Protein AF-A0A9D9E733-F1 (afdb_monomer)

Organism: NCBI:txid2840669

InterPro domains:
  IPR028082 Periplasmic binding protein-like I [SSF53822] (41-249)
  IPR046335 Transcriptional regulator LacI/GalR-like, sensor domain [PF13377] (166-249)

Mean predicted aligned error: 8.64 Å

Secondary structure (DSSP, 8-state):
-----HHHHHHHHTT-TTS-HHHHHHHHHHHHHHTTPPEEEEEEES-SSSTTHHHHHHHHHHHHHHTTEEEEEEE---S-SHHHHHHHHHTT-SEEEE-S---HHHHHHHHTTS-EEEESTT---TTS-EEEE-HHHHHHHHHHHHHHTT----------TT--TTHHHHHHHHHHHHHHTTPPTTTT---EEES--GGGGTSSSPPEEEEP-HHHHHHHHHHHHHHHHTT--PPPEEEPPEEE--TTT--

Radius of gyration: 22.16 Å; Cα contacts (8 Å, |Δi|>4): 427; chains: 1; bounding box: 58×31×66 Å

pLDDT: mean 86.03, std 12.63, range [38.44, 98.38]

Solvent-accessible surface area (backbone atoms only — not comparable to full-atom values): 13880 Å² total; per-residue (Å²): 134,86,83,74,53,69,70,57,50,52,38,45,73,67,69,43,88,87,54,55,70,70,58,44,50,53,46,51,58,51,50,33,60,73,73,73,46,61,52,28,34,40,34,38,30,52,52,83,87,46,74,72,49,54,48,18,51,52,29,23,39,51,47,31,46,78,69,62,26,40,68,46,80,46,72,51,70,68,91,64,61,64,68,59,52,54,49,38,61,74,66,61,38,69,31,38,38,35,46,40,63,43,53,72,67,56,32,44,56,45,49,75,74,38,54,46,18,25,26,47,71,67,28,89,37,97,65,38,40,28,23,34,62,55,65,66,60,46,49,48,53,57,52,49,51,43,44,73,76,65,52,83,85,84,83,85,82,77,46,60,95,90,42,86,83,31,35,43,61,50,43,51,50,49,54,52,52,34,49,76,71,72,42,46,59,28,81,75,47,62,46,74,30,38,54,72,50,79,65,35,70,74,39,87,52,22,50,12,23,36,28,64,54,41,45,56,40,17,34,47,29,46,52,48,42,51,38,43,75,72,72,48,83,58,78,62,44,75,47,77,62,45,81,44,86,34,40,13,63,43,134

Structure (mmCIF, N/CA/C/O backbone):
data_AF-A0A9D9E733-F1
#
_entry.id   AF-A0A9D9E733-F1
#
loop_
_atom_site.group_PDB
_atom_site.id
_atom_site.type_symbol
_atom_site.label_atom_id
_atom_site.label_alt_id
_atom_site.label_comp_id
_atom_site.label_asym_id
_atom_site.label_entity_id
_atom_site.label_seq_id
_atom_site.pdbx_PDB_ins_code
_atom_site.Cartn_x
_atom_site.Cartn_y
_atom_site.Cartn_z
_atom_site.occupancy
_atom_site.B_iso_or_equiv
_atom_site.auth_seq_id
_atom_site.auth_comp_id
_atom_site.auth_asym_id
_atom_site.auth_atom_id
_atom_site.pdbx_PDB_model_num
ATOM 1 N N . MET A 1 1 ? -31.047 1.541 18.416 1.00 38.44 1 MET A N 1
ATOM 2 C CA . MET A 1 1 ? -30.404 2.084 19.630 1.00 38.44 1 MET A CA 1
ATOM 3 C C . MET A 1 1 ? -30.208 0.935 20.596 1.00 38.44 1 MET A C 1
ATOM 5 O O . MET A 1 1 ? -31.188 0.425 21.113 1.00 38.44 1 MET A O 1
ATOM 9 N N . THR A 1 2 ? -28.983 0.455 20.763 1.00 43.38 2 THR A N 1
ATOM 10 C CA . THR A 1 2 ? -28.659 -0.529 21.798 1.00 43.38 2 THR A CA 1
ATOM 11 C C . THR A 1 2 ? -28.671 0.186 23.148 1.00 43.38 2 THR A C 1
ATOM 13 O O . THR A 1 2 ? -27.814 1.027 23.409 1.00 43.38 2 THR A O 1
ATOM 16 N N . GLU A 1 3 ? -29.672 -0.095 23.983 1.00 51.06 3 GLU A N 1
ATOM 17 C CA . GLU A 1 3 ? -29.739 0.392 25.365 1.00 51.06 3 GLU A CA 1
ATOM 18 C C . GLU A 1 3 ? -28.625 -0.265 26.189 1.00 51.06 3 GLU A C 1
ATOM 20 O O . GLU A 1 3 ? -28.779 -1.337 26.773 1.00 51.06 3 GLU A O 1
ATOM 25 N N . LEU A 1 4 ? -27.451 0.363 26.214 1.00 65.94 4 LEU A N 1
ATOM 26 C CA . LEU A 1 4 ? -26.423 0.031 27.191 1.00 65.94 4 LEU A CA 1
ATOM 27 C C . LEU A 1 4 ? -26.904 0.521 28.560 1.00 65.94 4 LEU A C 1
ATOM 29 O O . LEU A 1 4 ? -27.050 1.721 28.781 1.00 65.94 4 LEU A O 1
ATOM 33 N N . GLY A 1 5 ? -27.154 -0.409 29.482 1.00 76.44 5 GLY A N 1
ATOM 34 C CA . GLY A 1 5 ? -27.571 -0.070 30.841 1.00 76.44 5 GLY A CA 1
ATOM 35 C C . GLY A 1 5 ? -26.540 0.804 31.567 1.00 76.44 5 GLY A C 1
ATOM 36 O O . GLY A 1 5 ? -25.331 0.599 31.439 1.00 76.44 5 GLY A O 1
ATOM 37 N N . LEU A 1 6 ? -27.024 1.744 32.386 1.00 70.88 6 LEU A N 1
ATOM 38 C CA . LEU A 1 6 ? -26.226 2.686 33.191 1.00 70.88 6 LEU A CA 1
ATOM 39 C C . LEU A 1 6 ? -25.088 2.017 33.985 1.00 70.88 6 LEU A C 1
ATOM 41 O O . LEU A 1 6 ? -24.001 2.579 34.100 1.00 70.88 6 LEU A O 1
ATOM 45 N N . SER A 1 7 ? -25.295 0.789 34.475 1.00 69.44 7 SER A N 1
ATOM 46 C CA . SER A 1 7 ? -24.268 0.035 35.210 1.00 69.44 7 SER A CA 1
ATOM 47 C C . SER A 1 7 ? -23.070 -0.369 34.343 1.00 69.44 7 SER A C 1
ATOM 49 O O . SER A 1 7 ? -21.957 -0.496 34.850 1.00 69.44 7 SER A O 1
ATOM 51 N N . THR A 1 8 ? -23.276 -0.584 33.044 1.00 73.62 8 THR A N 1
ATOM 52 C CA . THR A 1 8 ? -22.220 -0.927 32.083 1.00 73.62 8 THR A CA 1
ATOM 53 C C . THR A 1 8 ? -21.416 0.312 31.713 1.00 73.62 8 THR A C 1
ATOM 55 O O . THR A 1 8 ? -20.193 0.244 31.654 1.00 73.62 8 THR A O 1
ATOM 58 N N . VAL A 1 9 ? -22.087 1.457 31.540 1.00 69.88 9 VAL A N 1
ATOM 59 C CA . VAL A 1 9 ? -21.435 2.755 31.300 1.00 69.88 9 VAL A CA 1
ATOM 60 C C . VAL A 1 9 ? -20.559 3.144 32.493 1.00 69.88 9 VAL A C 1
ATOM 62 O O . VAL A 1 9 ? -19.400 3.506 32.313 1.00 69.88 9 VAL A O 1
ATOM 65 N N . TYR A 1 10 ? -21.079 2.999 33.714 1.00 70.81 10 TYR A N 1
ATOM 66 C CA . TYR A 1 10 ? -20.356 3.350 34.936 1.00 70.81 10 TYR A CA 1
ATOM 67 C C . TYR A 1 10 ? -19.113 2.474 35.160 1.00 70.81 10 TYR A C 1
ATOM 69 O O . TYR A 1 10 ? -18.029 2.989 35.425 1.00 70.81 10 TYR A O 1
ATOM 77 N N . ARG A 1 11 ? -19.234 1.152 34.972 1.00 73.50 11 ARG A N 1
ATOM 78 C CA . ARG A 1 11 ? -18.090 0.224 35.040 1.00 73.50 11 ARG A CA 1
ATOM 79 C C . ARG A 1 11 ? -17.052 0.504 33.954 1.00 73.50 11 ARG A C 1
ATOM 81 O O . ARG A 1 11 ? -15.854 0.480 34.227 1.00 73.50 11 ARG A O 1
ATOM 88 N N . ALA A 1 12 ? -17.510 0.837 32.748 1.00 69.12 12 ALA A N 1
ATOM 89 C CA . ALA A 1 12 ? -16.627 1.168 31.640 1.00 69.12 12 ALA A CA 1
ATOM 90 C C . ALA A 1 12 ? -15.824 2.459 31.879 1.00 69.12 12 ALA A C 1
ATOM 92 O O . ALA A 1 12 ? -14.638 2.517 31.556 1.00 69.12 12 ALA A O 1
ATOM 93 N N . LEU A 1 13 ? -16.443 3.476 32.484 1.00 68.31 13 LEU A N 1
ATOM 94 C CA . LEU A 1 13 ? -15.769 4.712 32.896 1.00 68.31 13 LEU A CA 1
ATOM 95 C C . LEU A 1 13 ? -14.755 4.479 34.025 1.00 68.31 13 LEU A C 1
ATOM 97 O O . LEU A 1 13 ? -13.702 5.109 34.040 1.00 68.31 13 LEU A O 1
ATOM 101 N N . GLY A 1 14 ? -15.042 3.545 34.935 1.00 70.06 14 GLY A N 1
ATOM 102 C CA . GLY A 1 14 ? -14.151 3.165 36.034 1.00 70.06 14 GLY A CA 1
ATOM 103 C C . GLY A 1 14 ? -12.948 2.302 35.633 1.00 70.06 14 GLY A C 1
ATOM 104 O O . GLY A 1 14 ? -12.155 1.956 36.503 1.00 70.06 14 GLY A O 1
ATOM 105 N N . ASN A 1 15 ? -12.800 1.948 34.347 1.00 57.44 15 ASN A N 1
ATOM 106 C CA . ASN A 1 15 ? -11.785 1.001 33.858 1.00 57.44 15 ASN A CA 1
ATOM 107 C C . ASN A 1 15 ? -11.847 -0.365 34.577 1.00 57.44 15 ASN A C 1
ATOM 109 O O . ASN A 1 15 ? -10.838 -1.050 34.756 1.00 57.44 15 ASN A O 1
ATOM 113 N N . ASP A 1 16 ? -13.052 -0.759 34.988 1.00 61.59 16 ASP A N 1
ATOM 114 C CA . ASP A 1 16 ? -13.315 -2.046 35.612 1.00 61.59 16 ASP A CA 1
ATOM 115 C C . ASP A 1 16 ? -13.153 -3.157 34.557 1.00 61.59 16 ASP A C 1
ATOM 117 O O . ASP A 1 16 ? -13.826 -3.167 33.522 1.00 61.59 16 ASP A O 1
ATOM 121 N N . GLY A 1 17 ? -12.241 -4.101 34.812 1.00 63.19 17 GLY A N 1
ATOM 122 C CA . GLY A 1 17 ? -11.933 -5.221 33.914 1.00 63.19 17 GLY A CA 1
ATOM 123 C C . GLY A 1 17 ? -13.093 -6.200 33.677 1.00 63.19 17 GLY A C 1
ATOM 124 O O . GLY A 1 17 ? -12.942 -7.140 32.902 1.00 63.19 17 GLY A O 1
ATOM 125 N N . SER A 1 18 ? -14.247 -5.998 34.319 1.00 73.56 18 SER A N 1
ATOM 126 C CA . SER A 1 18 ? -15.462 -6.802 34.144 1.00 73.56 18 SER A CA 1
ATOM 127 C C . SER A 1 18 ? -16.279 -6.479 32.883 1.00 73.56 18 SER A C 1
ATOM 129 O O . SER A 1 18 ? -17.264 -7.168 32.604 1.00 73.56 18 SER A O 1
ATOM 131 N N . VAL A 1 19 ? -15.906 -5.457 32.102 1.00 74.00 19 VAL A N 1
ATOM 132 C CA . VAL A 1 19 ? -16.631 -5.061 30.882 1.00 74.00 19 VAL A CA 1
ATOM 133 C C . VAL A 1 19 ? -15.975 -5.648 29.631 1.00 74.00 19 VAL A C 1
ATOM 135 O O . VAL A 1 19 ? -14.791 -5.446 29.371 1.00 74.00 19 VAL A O 1
ATOM 138 N N . ALA A 1 20 ? -16.770 -6.333 28.802 1.00 75.62 20 ALA A N 1
ATOM 139 C CA . ALA A 1 20 ? -16.295 -6.879 27.533 1.00 75.62 20 ALA A CA 1
ATOM 140 C C . ALA A 1 20 ? -15.706 -5.773 26.622 1.00 75.62 20 ALA A C 1
ATOM 142 O O . ALA A 1 20 ? -16.300 -4.692 26.523 1.00 75.62 20 ALA A O 1
ATOM 143 N N . PRO A 1 21 ? -14.609 -6.034 25.879 1.00 68.88 21 PRO A N 1
ATOM 144 C CA . PRO A 1 21 ? -13.959 -5.030 25.029 1.00 68.88 21 PRO A CA 1
ATOM 145 C C . PRO A 1 21 ? -14.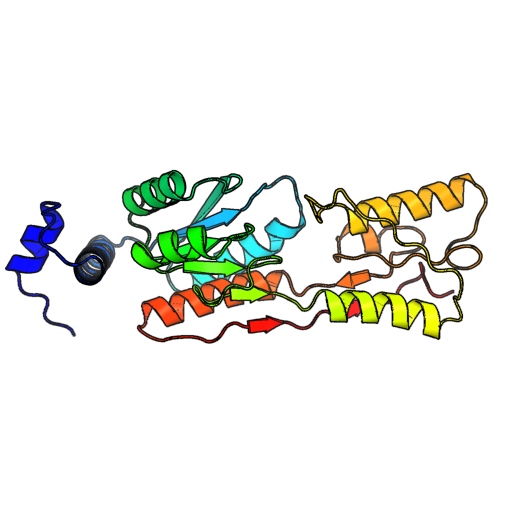900 -4.349 24.023 1.00 68.88 21 PRO A C 1
ATOM 147 O O . PRO A 1 21 ? -14.798 -3.147 23.788 1.00 68.88 21 PRO A O 1
ATOM 150 N N . ALA A 1 22 ? -15.860 -5.093 23.463 1.00 65.94 22 ALA A N 1
ATOM 151 C CA . ALA A 1 22 ? -16.866 -4.547 22.551 1.00 65.94 22 ALA A CA 1
ATOM 152 C C . ALA A 1 22 ? -17.776 -3.505 23.227 1.00 65.94 22 ALA A C 1
ATOM 154 O O . ALA A 1 22 ? -18.033 -2.444 22.657 1.00 65.94 22 ALA A O 1
ATOM 155 N N . SER A 1 23 ? -18.201 -3.766 24.464 1.00 70.19 23 SER A N 1
ATOM 156 C CA . SER A 1 23 ? -19.027 -2.848 25.253 1.00 70.19 23 SER A CA 1
ATOM 157 C C . SER A 1 23 ? -18.239 -1.613 25.697 1.00 70.19 23 SER A C 1
ATOM 159 O O . SER A 1 23 ? -18.762 -0.504 25.627 1.00 70.19 23 SER A O 1
ATOM 161 N N . MET A 1 24 ? -16.962 -1.774 26.069 1.00 70.06 24 MET A N 1
ATOM 162 C CA . MET A 1 24 ? -16.054 -0.652 26.359 1.00 70.06 24 MET A CA 1
ATOM 163 C C . MET A 1 24 ? -15.928 0.305 25.168 1.00 70.06 24 MET A C 1
ATOM 165 O O . MET A 1 24 ? -16.028 1.522 25.334 1.00 70.06 24 MET A O 1
ATOM 169 N N . ARG A 1 25 ? -15.747 -0.240 23.957 1.00 70.31 25 ARG A N 1
ATOM 170 C CA . ARG A 1 25 ? -15.679 0.551 22.719 1.00 70.31 25 ARG A CA 1
ATOM 171 C C . ARG A 1 25 ? -16.984 1.295 22.449 1.00 70.31 25 ARG A C 1
ATOM 173 O O . ARG A 1 25 ? -16.945 2.484 22.152 1.00 70.31 25 ARG A O 1
ATOM 180 N N . ALA A 1 26 ? -18.128 0.629 22.606 1.00 68.62 26 ALA A N 1
ATOM 181 C CA . ALA A 1 26 ? -19.433 1.250 22.395 1.00 68.62 26 ALA A CA 1
ATOM 182 C C . ALA A 1 26 ? -19.689 2.424 23.360 1.00 68.62 26 ALA A C 1
ATOM 184 O O . ALA A 1 26 ? -20.161 3.475 22.929 1.00 68.62 26 ALA A O 1
ATOM 185 N N . VAL A 1 27 ? -19.318 2.279 24.639 1.00 71.88 27 VAL A N 1
ATOM 186 C CA . VAL A 1 27 ? -19.438 3.349 25.644 1.00 71.88 27 VAL A CA 1
ATOM 187 C C . VAL A 1 27 ? -18.511 4.524 25.325 1.00 71.88 27 VAL A C 1
ATOM 189 O O . VAL A 1 27 ? -18.968 5.665 25.314 1.00 71.88 27 VAL A O 1
ATOM 192 N N . ARG A 1 28 ? -17.234 4.273 25.007 1.00 69.62 28 ARG A N 1
ATOM 193 C CA . ARG A 1 28 ? -16.289 5.344 24.636 1.00 69.62 28 ARG A CA 1
ATOM 194 C C . ARG A 1 28 ? -16.711 6.079 23.367 1.00 69.62 28 ARG A C 1
ATOM 196 O O . ARG A 1 28 ? -16.675 7.302 23.349 1.00 69.62 28 ARG A O 1
ATOM 203 N N . GLY A 1 29 ? -17.182 5.358 22.350 1.00 63.62 29 GLY A N 1
ATOM 204 C CA . GLY A 1 29 ? -17.706 5.969 21.127 1.00 63.62 29 GLY A CA 1
ATOM 205 C C . GLY A 1 29 ? -18.991 6.770 21.359 1.00 63.62 29 GLY A C 1
ATOM 206 O O . GLY A 1 29 ? -19.254 7.733 20.647 1.00 63.62 29 GLY A O 1
ATOM 207 N N . ALA A 1 30 ? -19.821 6.403 22.340 1.00 65.69 30 ALA A N 1
ATOM 208 C CA . ALA A 1 30 ? -20.973 7.215 22.738 1.00 65.69 30 ALA A CA 1
ATOM 209 C C . ALA A 1 30 ? -20.542 8.494 23.481 1.00 65.69 30 ALA A C 1
ATOM 211 O O . ALA A 1 30 ? -21.065 9.563 23.187 1.00 65.69 30 ALA A O 1
ATOM 212 N N . LEU A 1 31 ? -19.560 8.400 24.383 1.00 64.00 31 LEU A N 1
ATOM 213 C CA . LEU A 1 31 ? -19.002 9.545 25.114 1.00 64.00 31 LEU A CA 1
ATOM 214 C C . LEU A 1 31 ? -18.292 10.542 24.192 1.00 64.00 31 LEU A C 1
ATOM 216 O O . LEU A 1 31 ? -18.565 11.733 24.277 1.00 64.00 31 LEU A O 1
ATOM 220 N N . ALA A 1 32 ? -17.459 10.064 23.263 1.00 57.75 32 ALA A N 1
ATOM 221 C CA . ALA A 1 32 ? -16.792 10.919 22.280 1.00 57.75 32 ALA A CA 1
ATOM 222 C C . ALA A 1 32 ? -17.808 11.729 21.457 1.00 57.75 32 ALA A C 1
ATOM 224 O O . ALA A 1 32 ? -17.635 12.928 21.273 1.00 57.75 32 ALA A O 1
ATOM 225 N N . ARG A 1 33 ? -18.926 11.109 21.057 1.00 56.94 33 ARG A N 1
ATOM 226 C CA . ARG A 1 33 ? -20.021 11.788 20.346 1.00 56.94 33 ARG A CA 1
ATOM 227 C C . ARG A 1 33 ? -20.761 12.830 21.192 1.00 56.94 33 ARG A C 1
ATOM 229 O O . ARG A 1 33 ? -21.271 13.791 20.625 1.00 56.94 33 ARG A O 1
ATOM 236 N N . LEU A 1 34 ? -20.831 12.651 22.513 1.00 61.97 34 LEU A N 1
ATOM 237 C CA . LEU A 1 34 ? -21.464 13.605 23.435 1.00 61.97 34 LEU A CA 1
ATOM 238 C C . LEU A 1 34 ? -20.575 14.830 23.715 1.00 61.97 34 LEU A C 1
ATOM 240 O O . LEU A 1 34 ? -21.109 15.925 23.861 1.00 61.97 34 LEU A O 1
ATOM 244 N N . ASP A 1 35 ? -19.249 14.666 23.707 1.00 55.66 35 ASP A N 1
ATOM 245 C CA . ASP A 1 35 ? -18.266 15.752 23.891 1.00 55.66 35 ASP A CA 1
ATOM 246 C C . ASP A 1 35 ? -17.885 16.478 22.582 1.00 55.66 35 ASP A C 1
ATOM 248 O O . ASP A 1 35 ? -16.997 17.332 22.568 1.00 55.66 35 ASP A O 1
ATOM 252 N N . GLY A 1 36 ? -18.525 16.148 21.453 1.00 53.09 36 GLY A N 1
ATOM 253 C CA . GLY A 1 36 ? -18.155 16.688 20.135 1.00 53.09 36 GLY A CA 1
ATOM 254 C C . GLY A 1 36 ? -16.811 16.165 19.602 1.00 53.09 36 GLY A C 1
ATOM 255 O O . GLY A 1 36 ? -16.246 16.735 18.669 1.00 53.09 36 GLY A O 1
ATOM 256 N N . GLY A 1 37 ? -16.291 15.086 20.187 1.00 59.72 37 GLY A N 1
ATOM 257 C CA . GLY A 1 37 ? -15.073 14.404 19.772 1.00 59.72 37 GLY A CA 1
ATOM 258 C C . GLY A 1 37 ? -15.250 13.635 18.462 1.00 59.72 37 GLY A C 1
ATOM 259 O O . GLY A 1 37 ? -16.247 12.951 18.238 1.00 59.72 37 GLY A O 1
ATOM 260 N N . CYS A 1 38 ? -14.249 13.743 17.593 1.00 72.00 38 CYS A N 1
ATOM 261 C CA . CYS A 1 38 ? -14.158 12.996 16.342 1.00 72.00 38 CYS A CA 1
ATOM 262 C C . CYS A 1 38 ? -13.594 11.592 16.629 1.00 72.00 38 CYS A C 1
ATOM 264 O O . CYS A 1 38 ? -12.562 11.484 17.295 1.00 72.00 38 CYS A O 1
ATOM 266 N N . ASP A 1 39 ? -14.234 10.529 16.132 1.00 88.56 39 ASP A N 1
ATOM 267 C CA . ASP A 1 39 ? -13.713 9.159 16.245 1.00 88.56 39 ASP A CA 1
ATOM 268 C C . ASP A 1 39 ? -12.294 9.092 15.642 1.00 88.56 39 ASP A C 1
ATOM 270 O O . ASP A 1 39 ? -12.066 9.529 14.511 1.00 88.56 39 ASP A O 1
ATOM 274 N N . VAL A 1 40 ? -11.331 8.542 16.386 1.00 94.81 40 VAL A N 1
ATOM 275 C CA . VAL A 1 40 ? -9.922 8.483 15.963 1.00 94.81 40 VAL A CA 1
ATOM 276 C C . VAL A 1 40 ? -9.604 7.127 15.335 1.00 94.81 40 VAL A C 1
ATOM 278 O O . VAL A 1 40 ? -9.801 6.084 15.955 1.00 94.81 40 VAL A O 1
ATOM 281 N N . ILE A 1 41 ? -9.056 7.131 14.123 1.00 97.69 41 ILE A N 1
ATOM 282 C CA . ILE A 1 41 ? -8.389 5.983 13.500 1.00 97.69 41 ILE A CA 1
ATOM 283 C C . ILE A 1 41 ? -6.882 6.202 13.622 1.00 97.69 41 ILE A C 1
ATOM 285 O O . ILE A 1 41 ? -6.392 7.300 13.353 1.00 97.69 41 ILE A O 1
ATOM 289 N N . VAL A 1 42 ? -6.137 5.164 13.999 1.00 97.81 42 VAL A N 1
ATOM 290 C CA . VAL A 1 42 ? -4.668 5.201 13.975 1.00 97.81 42 VAL A CA 1
ATOM 291 C C . VAL A 1 42 ? -4.170 4.397 12.781 1.00 97.81 42 VAL A C 1
ATOM 293 O O . VAL A 1 42 ? -4.551 3.242 12.613 1.00 97.81 42 VAL A O 1
ATOM 296 N N . MET A 1 43 ? -3.319 4.999 11.955 1.00 97.06 43 MET A N 1
ATOM 297 C CA . MET A 1 43 ? -2.636 4.330 10.854 1.00 97.06 43 MET A CA 1
ATOM 298 C C . MET A 1 43 ? -1.148 4.200 11.162 1.00 97.06 43 MET A C 1
ATOM 300 O O . MET A 1 43 ? -0.463 5.212 11.289 1.00 97.06 43 MET A O 1
ATOM 304 N N . ASN A 1 44 ? -0.639 2.973 11.239 1.00 95.50 44 ASN A N 1
ATOM 305 C CA . ASN A 1 44 ? 0.792 2.732 11.375 1.00 95.50 44 ASN A CA 1
ATOM 306 C C . ASN A 1 44 ? 1.432 2.494 10.007 1.00 95.50 44 ASN A C 1
ATOM 308 O O . ASN A 1 44 ? 0.911 1.717 9.203 1.00 95.50 44 ASN A O 1
ATOM 312 N N . VAL A 1 45 ? 2.571 3.136 9.764 1.00 93.38 45 VAL A N 1
ATOM 313 C CA . VAL A 1 45 ? 3.428 2.883 8.601 1.00 93.38 45 VAL A CA 1
ATOM 314 C C . VAL A 1 45 ? 4.842 2.505 9.052 1.00 93.38 45 VAL A C 1
ATOM 316 O O . VAL A 1 45 ? 5.293 3.002 10.081 1.00 93.38 45 VAL A O 1
ATOM 319 N N . PRO A 1 46 ? 5.594 1.686 8.294 1.00 88.75 46 PRO A N 1
ATOM 320 C CA . PRO A 1 46 ? 6.966 1.337 8.673 1.00 88.75 46 PRO A CA 1
ATOM 321 C C . PRO A 1 46 ? 7.906 2.546 8.704 1.00 88.75 46 PRO A C 1
ATOM 323 O O . PRO A 1 46 ? 8.782 2.664 9.554 1.00 88.75 46 PRO A O 1
ATOM 326 N N . THR A 1 47 ? 7.752 3.450 7.734 1.00 85.19 47 THR A N 1
ATOM 327 C CA . THR A 1 47 ? 8.596 4.634 7.584 1.00 85.19 47 THR A CA 1
ATOM 328 C C . THR A 1 47 ? 7.911 5.684 6.715 1.00 85.19 47 THR A C 1
ATOM 330 O O . THR A 1 47 ? 7.216 5.345 5.761 1.00 85.19 47 THR A O 1
ATOM 333 N N . LEU A 1 48 ? 8.157 6.965 6.990 1.00 84.56 48 LEU A N 1
ATOM 334 C CA . LEU A 1 48 ? 7.784 8.080 6.110 1.00 84.56 48 LEU A CA 1
ATOM 335 C C . LEU A 1 48 ? 8.874 8.420 5.084 1.00 84.56 48 LEU A C 1
ATOM 337 O O . LEU A 1 48 ? 8.664 9.260 4.212 1.00 84.56 48 LEU A O 1
ATOM 341 N N . ALA A 1 49 ? 10.038 7.764 5.154 1.00 81.50 49 ALA A N 1
ATOM 342 C CA . ALA A 1 49 ? 11.106 7.956 4.176 1.00 81.50 49 ALA A CA 1
ATOM 343 C C . ALA A 1 49 ? 10.735 7.402 2.790 1.00 81.50 49 ALA A C 1
ATOM 345 O O . ALA A 1 49 ? 11.307 7.817 1.781 1.00 81.50 49 ALA A O 1
ATOM 346 N N . ASN A 1 50 ? 9.779 6.470 2.725 1.00 78.44 50 ASN A N 1
ATOM 347 C CA . ASN A 1 50 ? 9.277 5.946 1.465 1.00 78.44 50 ASN A CA 1
ATOM 348 C C . ASN A 1 50 ? 8.081 6.768 0.961 1.00 78.44 50 ASN A C 1
ATOM 350 O O . ASN A 1 50 ? 7.007 6.773 1.563 1.00 78.44 50 ASN A O 1
ATOM 354 N N . SER A 1 51 ? 8.248 7.391 -0.208 1.00 79.88 51 SER A N 1
ATOM 355 C CA . SER A 1 51 ? 7.216 8.194 -0.870 1.00 79.88 51 SER A CA 1
ATOM 356 C C . SER A 1 51 ? 5.967 7.408 -1.281 1.00 79.88 51 SER A C 1
ATOM 358 O O . SER A 1 51 ? 4.942 8.032 -1.548 1.00 79.88 51 SER A O 1
ATOM 360 N N . PHE A 1 52 ? 6.016 6.072 -1.313 1.00 83.31 52 PHE A N 1
ATOM 361 C CA . PHE A 1 52 ? 4.859 5.201 -1.554 1.00 83.31 52 PHE A CA 1
ATOM 362 C C . PHE A 1 52 ? 3.716 5.416 -0.548 1.00 83.31 52 PHE A C 1
ATOM 364 O O . PHE A 1 52 ? 2.552 5.441 -0.943 1.00 83.31 52 PHE A O 1
ATOM 371 N N . TYR A 1 53 ? 4.027 5.614 0.740 1.00 88.81 53 TYR A N 1
ATOM 372 C CA . TYR A 1 53 ? 2.998 5.690 1.785 1.00 88.81 53 TYR A CA 1
ATOM 373 C C . TYR A 1 53 ? 2.238 7.014 1.787 1.00 88.81 53 TYR A C 1
ATOM 375 O O . TYR A 1 53 ? 1.062 7.039 2.134 1.00 88.81 53 TYR A O 1
ATOM 383 N N . ASN A 1 54 ? 2.865 8.112 1.368 1.00 90.69 54 ASN A N 1
ATOM 384 C CA . ASN A 1 54 ? 2.251 9.442 1.393 1.00 90.69 54 ASN A CA 1
ATOM 385 C C . ASN A 1 54 ? 0.892 9.518 0.669 1.00 90.69 54 ASN A C 1
ATOM 387 O O . ASN A 1 54 ? -0.069 9.984 1.282 1.00 90.69 54 ASN A O 1
ATOM 391 N N . PRO A 1 55 ? 0.742 9.057 -0.589 1.00 92.19 55 PRO A N 1
ATOM 392 C CA . PRO A 1 55 ? -0.558 9.069 -1.256 1.00 92.19 55 PRO A CA 1
ATOM 393 C C . PRO A 1 55 ? -1.580 8.114 -0.619 1.00 92.19 55 PRO A C 1
ATOM 395 O O . PRO A 1 55 ? -2.776 8.389 -0.698 1.00 92.19 55 PRO A O 1
ATOM 398 N N . ILE A 1 56 ? -1.138 7.027 0.025 1.00 94.69 56 ILE A N 1
ATOM 399 C CA . ILE A 1 56 ? -2.020 6.123 0.782 1.00 94.69 56 ILE A CA 1
ATOM 400 C C . ILE A 1 56 ? -2.553 6.849 2.019 1.00 94.69 56 ILE A C 1
ATOM 402 O O . ILE A 1 56 ? -3.764 6.905 2.217 1.00 94.69 56 ILE A O 1
ATOM 406 N N . ILE A 1 57 ? -1.656 7.445 2.812 1.00 96.44 57 ILE A N 1
ATOM 407 C CA . ILE A 1 57 ? -1.977 8.223 4.014 1.00 96.44 57 ILE A CA 1
ATOM 408 C C . ILE A 1 57 ? -2.937 9.355 3.666 1.00 96.44 57 ILE A C 1
ATOM 410 O O . ILE A 1 57 ? -3.959 9.519 4.325 1.00 96.44 57 ILE A O 1
ATOM 414 N N . GLU A 1 58 ? -2.636 10.127 2.624 1.00 96.81 58 GLU A N 1
ATOM 415 C CA . GLU A 1 58 ? -3.450 11.280 2.252 1.00 96.81 58 GLU A CA 1
ATOM 416 C C . GLU A 1 58 ? -4.851 10.856 1.803 1.00 96.81 58 GLU A C 1
ATOM 418 O O . GLU A 1 58 ? -5.847 11.445 2.222 1.00 96.81 58 GLU A O 1
ATOM 423 N N . ALA A 1 59 ? -4.955 9.784 1.017 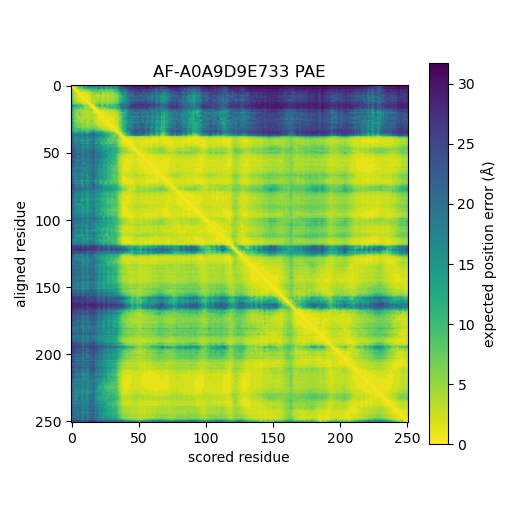1.00 98.00 59 ALA A N 1
ATOM 424 C CA . ALA A 1 59 ? -6.245 9.270 0.585 1.00 98.00 59 ALA A CA 1
ATOM 425 C C . ALA A 1 59 ? -7.048 8.638 1.737 1.00 98.00 59 ALA A C 1
ATOM 427 O O . ALA A 1 59 ? -8.263 8.827 1.806 1.00 98.00 59 ALA A O 1
ATOM 428 N N . ALA A 1 60 ? -6.386 7.944 2.669 1.00 98.19 60 ALA A N 1
ATOM 429 C CA . ALA A 1 60 ? -7.006 7.441 3.893 1.00 98.19 60 ALA A CA 1
ATOM 430 C C . ALA A 1 60 ? -7.495 8.596 4.784 1.00 98.19 60 ALA A C 1
ATOM 432 O O . ALA A 1 60 ? -8.621 8.577 5.273 1.00 98.19 60 ALA A O 1
ATOM 433 N N . ARG A 1 61 ? -6.689 9.650 4.948 1.00 97.88 61 ARG A N 1
ATOM 434 C CA . ARG A 1 61 ? -7.045 10.842 5.728 1.00 97.88 61 ARG A CA 1
ATOM 435 C C . ARG A 1 61 ? -8.269 11.542 5.143 1.00 97.88 61 ARG A C 1
ATOM 437 O O . ARG A 1 61 ? -9.164 11.925 5.896 1.00 97.88 61 ARG A O 1
ATOM 444 N N . GLN A 1 62 ? -8.317 11.698 3.820 1.00 97.88 62 GLN A N 1
ATOM 445 C CA . GLN A 1 62 ? -9.461 12.278 3.114 1.00 97.88 62 GLN A CA 1
ATOM 446 C C . GLN A 1 62 ? -10.736 11.454 3.338 1.00 97.88 62 GLN A C 1
ATOM 448 O O . GLN A 1 62 ? -11.761 12.027 3.699 1.00 97.88 62 GLN A O 1
ATOM 453 N N . GLU A 1 63 ? -10.670 10.126 3.199 1.00 98.19 63 GLU A N 1
ATOM 454 C CA . GLU A 1 63 ? -11.822 9.236 3.416 1.00 98.19 63 GLU A CA 1
ATOM 455 C C . GLU A 1 63 ? -12.284 9.226 4.886 1.00 98.19 63 GLU A C 1
ATOM 457 O O . GLU A 1 63 ? -13.481 9.295 5.168 1.00 98.19 63 GLU A O 1
ATOM 462 N N . ALA A 1 64 ? -11.350 9.201 5.841 1.00 96.19 64 ALA A N 1
ATOM 463 C CA . ALA A 1 64 ? -11.668 9.289 7.266 1.00 96.19 64 ALA A CA 1
ATOM 464 C C . ALA A 1 64 ? -12.366 10.621 7.587 1.00 96.19 64 ALA A C 1
ATOM 466 O O . ALA A 1 64 ? -13.438 10.635 8.188 1.00 96.19 64 ALA A O 1
ATOM 467 N N . THR A 1 65 ? -11.825 11.737 7.090 1.00 94.69 65 THR A N 1
ATOM 468 C CA . THR A 1 65 ? -12.411 13.072 7.299 1.00 94.69 65 THR A CA 1
ATOM 469 C C . THR A 1 65 ? -13.810 13.166 6.691 1.00 94.69 65 THR A C 1
ATOM 471 O O . THR A 1 65 ? -14.735 13.651 7.341 1.00 94.69 65 THR A O 1
ATOM 474 N N . ALA A 1 66 ? -13.994 12.652 5.470 1.00 94.06 66 ALA A N 1
ATOM 475 C CA . ALA A 1 66 ? -15.285 12.637 4.781 1.00 94.06 66 ALA A CA 1
ATOM 476 C C . ALA A 1 66 ? -16.360 11.831 5.531 1.00 94.06 66 ALA A C 1
ATOM 478 O O . ALA A 1 66 ? -17.552 12.060 5.339 1.00 94.06 66 ALA A O 1
ATOM 479 N N . THR A 1 67 ? -15.947 10.915 6.408 1.00 91.50 67 THR A N 1
ATOM 480 C CA . THR A 1 67 ? -16.830 10.082 7.233 1.00 91.50 67 THR A CA 1
ATOM 481 C C . THR A 1 67 ? -16.859 10.518 8.701 1.00 91.50 67 THR A C 1
ATOM 483 O O . THR A 1 67 ? -17.300 9.752 9.559 1.00 91.50 67 THR A O 1
ATOM 486 N N . GLY A 1 68 ? -16.417 11.744 9.005 1.00 89.50 68 GLY A N 1
ATOM 487 C CA . GLY A 1 68 ? -16.473 12.325 10.350 1.00 89.50 68 GLY A CA 1
ATOM 488 C C . GLY A 1 68 ? -15.497 11.690 11.342 1.00 89.50 68 GLY A C 1
ATOM 489 O O . GLY A 1 68 ? -15.826 11.571 12.520 1.00 89.50 68 GLY A O 1
ATOM 490 N N . ARG A 1 69 ? -14.332 11.236 10.862 1.00 92.31 69 ARG A N 1
ATOM 491 C CA . ARG A 1 69 ? -13.250 10.631 11.652 1.00 92.31 69 ARG A CA 1
ATOM 492 C C . ARG A 1 69 ? -11.932 11.367 11.459 1.00 92.31 69 ARG A C 1
ATOM 494 O O . ARG A 1 69 ? -11.654 11.917 10.396 1.00 92.31 69 ARG A O 1
ATOM 501 N N . SER A 1 70 ? -11.090 11.314 12.480 1.00 94.44 70 SER A N 1
ATOM 502 C CA . SER A 1 70 ? -9.722 11.830 12.443 1.00 94.44 70 SER A CA 1
ATOM 503 C C . SER A 1 70 ? -8.738 10.689 12.211 1.00 94.44 70 SER A C 1
ATOM 505 O O . SER A 1 70 ? -8.882 9.621 12.801 1.00 94.44 70 SER A O 1
ATOM 507 N N . LEU A 1 71 ? -7.714 10.918 11.387 1.00 96.62 71 LEU A N 1
ATOM 508 C CA . LEU A 1 71 ? -6.621 9.966 11.179 1.00 96.62 71 LEU A CA 1
ATOM 509 C C . LEU A 1 71 ? -5.360 10.450 11.901 1.00 96.62 71 LEU A C 1
ATOM 511 O O . LEU A 1 71 ? -4.881 11.551 11.633 1.00 96.62 71 LEU A O 1
ATOM 515 N N . VAL A 1 72 ? -4.806 9.619 12.782 1.00 96.81 72 VAL A N 1
ATOM 516 C CA . VAL A 1 72 ? -3.492 9.818 13.407 1.00 96.81 72 VAL A CA 1
ATOM 517 C C . VAL A 1 72 ? -2.512 8.834 12.785 1.00 96.81 72 VAL A C 1
ATOM 519 O O . VAL A 1 72 ? -2.791 7.641 12.738 1.00 96.81 72 VAL A O 1
ATOM 522 N N . VAL A 1 73 ? -1.367 9.322 12.313 1.00 96.56 73 VAL A N 1
ATOM 523 C CA . VAL A 1 73 ? -0.341 8.479 11.687 1.00 96.56 73 VAL A CA 1
ATOM 524 C C . VAL A 1 73 ? 0.810 8.253 12.658 1.00 96.56 73 VAL A C 1
ATOM 526 O O . VAL A 1 73 ? 1.321 9.205 13.248 1.00 96.56 73 VAL A O 1
ATOM 529 N N . THR A 1 74 ? 1.221 7.000 12.804 1.00 95.25 74 THR A N 1
ATOM 530 C CA . THR A 1 74 ? 2.380 6.575 13.595 1.00 95.25 74 THR A CA 1
ATOM 531 C C . THR A 1 74 ? 3.390 5.892 12.683 1.00 95.25 74 THR A C 1
ATOM 533 O O . THR A 1 74 ? 3.033 5.379 11.619 1.00 95.25 74 THR A O 1
ATOM 536 N N . MET A 1 75 ? 4.662 5.932 13.069 1.00 92.06 75 MET A N 1
ATOM 537 C CA . MET A 1 75 ? 5.748 5.426 12.242 1.00 92.06 75 MET A CA 1
ATOM 538 C C . MET A 1 75 ? 6.659 4.535 13.070 1.00 92.06 75 MET A C 1
ATOM 540 O O . MET A 1 75 ? 7.504 5.050 13.792 1.00 92.06 75 MET A O 1
ATOM 544 N N . ASP A 1 76 ? 6.505 3.226 12.902 1.00 87.75 76 ASP A N 1
ATOM 545 C CA . ASP A 1 76 ? 7.300 2.208 13.580 1.00 87.75 76 ASP A CA 1
ATOM 546 C C . ASP A 1 76 ? 7.291 0.915 12.755 1.00 87.75 76 ASP A C 1
ATOM 548 O O . ASP A 1 76 ? 6.266 0.548 12.164 1.00 87.75 76 ASP A O 1
ATOM 552 N N . ASP A 1 77 ? 8.417 0.200 12.740 1.00 84.69 77 ASP A N 1
ATOM 553 C CA . ASP A 1 77 ? 8.443 -1.185 12.273 1.00 84.69 77 ASP A CA 1
ATOM 554 C C . ASP A 1 77 ? 7.905 -2.114 13.371 1.00 84.69 77 ASP A C 1
ATOM 556 O O . ASP A 1 77 ? 8.294 -2.020 14.538 1.00 84.69 77 ASP A O 1
ATOM 560 N N . LEU A 1 78 ? 6.974 -2.996 13.017 1.00 84.62 78 LEU A N 1
ATOM 561 C CA . LEU A 1 78 ? 6.190 -3.754 13.991 1.00 84.62 78 LEU A CA 1
ATOM 562 C C . LEU A 1 78 ? 6.814 -5.128 14.241 1.00 84.62 78 LEU A C 1
ATOM 564 O O . LEU A 1 78 ? 6.331 -6.143 13.751 1.00 84.62 78 LEU A O 1
ATOM 568 N N . GLY A 1 79 ? 7.865 -5.169 15.063 1.00 84.62 79 GLY A N 1
ATOM 569 C CA . GLY A 1 79 ? 8.325 -6.420 15.687 1.00 84.62 79 GLY A CA 1
ATOM 570 C C . GLY A 1 79 ? 7.427 -6.874 16.850 1.00 84.62 79 GLY A C 1
ATOM 571 O O . GLY A 1 79 ? 7.328 -8.063 17.152 1.00 84.62 79 GLY A O 1
ATOM 572 N N . ASP A 1 80 ? 6.752 -5.917 17.489 1.00 88.69 80 ASP A N 1
ATOM 573 C CA . ASP A 1 80 ? 5.744 -6.105 18.531 1.00 88.69 80 ASP A CA 1
ATOM 574 C C . ASP A 1 80 ? 4.635 -5.059 18.341 1.00 88.69 80 ASP A C 1
ATOM 576 O O . ASP A 1 80 ? 4.900 -3.895 18.044 1.00 88.69 80 ASP A O 1
ATOM 580 N N . VAL A 1 81 ? 3.383 -5.476 18.514 1.00 92.31 81 VAL A N 1
ATOM 581 C CA . VAL A 1 81 ? 2.194 -4.630 18.340 1.00 92.31 81 VAL A CA 1
ATOM 582 C C . VAL A 1 81 ? 1.688 -4.031 19.651 1.00 92.31 81 VAL A C 1
ATOM 584 O O . VAL A 1 81 ? 0.866 -3.115 19.626 1.00 92.31 81 VAL A O 1
ATOM 587 N N . ASP A 1 82 ? 2.160 -4.500 20.808 1.00 93.69 82 ASP A N 1
ATOM 588 C CA . ASP A 1 82 ? 1.685 -4.019 22.108 1.00 93.69 82 ASP A CA 1
ATOM 589 C C . ASP A 1 82 ? 1.909 -2.505 22.335 1.00 93.69 82 ASP A C 1
ATOM 591 O O . ASP A 1 82 ? 1.013 -1.860 22.895 1.00 93.69 82 ASP A O 1
ATOM 595 N N . PRO A 1 83 ? 3.030 -1.881 21.911 1.00 95.06 83 PRO A N 1
ATOM 596 C CA . PRO A 1 83 ? 3.190 -0.427 21.985 1.00 95.06 83 PRO A CA 1
ATOM 597 C C . PRO A 1 83 ? 2.146 0.335 21.157 1.00 95.06 83 PRO A C 1
ATOM 599 O O . PRO A 1 83 ? 1.540 1.283 21.666 1.00 95.06 83 PRO A O 1
ATOM 602 N N . LEU A 1 84 ? 1.878 -0.121 19.927 1.00 95.19 84 LEU A N 1
ATOM 603 C CA . LEU A 1 84 ? 0.862 0.457 19.044 1.00 95.19 84 LEU A CA 1
ATOM 604 C C . LEU A 1 84 ? -0.537 0.329 19.659 1.00 95.19 84 LEU A C 1
ATOM 606 O O . LEU A 1 84 ? -1.289 1.302 19.702 1.00 95.19 84 LEU A O 1
ATOM 610 N N . ILE A 1 85 ? -0.865 -0.840 20.215 1.00 94.50 85 ILE A N 1
ATOM 611 C CA . ILE A 1 85 ? -2.135 -1.082 20.911 1.00 94.50 85 ILE A CA 1
ATOM 612 C C . ILE A 1 85 ? -2.294 -0.131 22.103 1.00 94.50 85 ILE A C 1
ATOM 614 O O . ILE A 1 85 ? -3.344 0.496 22.258 1.00 94.50 85 ILE A O 1
ATOM 618 N N . LYS A 1 86 ? -1.261 0.016 22.943 1.00 94.19 86 LYS A N 1
ATOM 619 C CA . LYS A 1 86 ? -1.292 0.929 24.098 1.00 94.19 86 LYS A CA 1
ATOM 620 C C . LYS A 1 86 ? -1.495 2.377 23.663 1.00 94.19 86 LYS A C 1
ATOM 622 O O . LYS A 1 86 ? -2.254 3.102 24.305 1.00 94.19 86 LYS A O 1
ATOM 627 N N . LEU A 1 87 ? -0.834 2.803 22.588 1.00 93.31 87 LEU A N 1
ATOM 628 C CA . LEU A 1 87 ? -1.011 4.138 22.027 1.00 93.31 87 LEU A CA 1
ATOM 629 C C . LEU A 1 87 ? -2.444 4.338 21.520 1.00 93.31 87 LEU A C 1
ATOM 631 O O . LEU A 1 87 ? -3.096 5.303 21.911 1.00 93.31 87 LEU A O 1
ATOM 635 N N . ALA A 1 88 ? -2.967 3.394 20.740 1.00 93.38 88 ALA A N 1
ATOM 636 C CA . ALA A 1 88 ? -4.333 3.432 20.229 1.00 93.38 88 ALA A CA 1
ATOM 637 C C . ALA A 1 88 ? -5.371 3.511 21.361 1.00 93.38 88 ALA A C 1
ATOM 639 O O . ALA A 1 88 ? -6.292 4.322 21.314 1.00 93.38 88 ALA A O 1
ATOM 640 N N . GLN A 1 89 ? -5.181 2.739 22.435 1.00 90.12 89 GLN A N 1
ATOM 641 C CA . GLN A 1 89 ? -6.042 2.782 23.619 1.00 90.12 89 GLN A CA 1
ATOM 642 C C . GLN A 1 89 ? -5.987 4.128 24.349 1.00 90.12 89 GLN A C 1
ATOM 644 O O . GLN A 1 89 ? -7.031 4.609 24.792 1.00 90.12 89 GLN A O 1
ATOM 649 N N . ARG A 1 90 ? -4.796 4.733 24.476 1.00 90.62 90 ARG A N 1
ATOM 650 C CA . ARG A 1 90 ? -4.612 6.065 25.081 1.00 90.62 90 ARG A CA 1
ATOM 651 C C . ARG A 1 90 ? -5.279 7.164 24.264 1.00 90.62 90 ARG A C 1
ATOM 653 O O . ARG A 1 90 ? -5.828 8.090 24.846 1.00 90.62 90 ARG A O 1
ATOM 660 N N . LEU A 1 91 ? -5.251 7.040 22.939 1.00 89.69 91 LEU A N 1
ATOM 661 C CA . LEU A 1 91 ? -5.905 7.966 22.015 1.00 89.69 91 LEU A CA 1
ATOM 662 C C . LEU A 1 91 ? -7.419 7.733 21.897 1.00 89.69 91 LEU A C 1
ATOM 664 O O . LEU A 1 91 ? -8.089 8.488 21.201 1.00 89.69 91 LEU A O 1
ATOM 668 N N . GLY A 1 92 ? -7.964 6.691 22.536 1.00 89.25 92 GLY A N 1
ATOM 669 C CA . GLY A 1 92 ? -9.370 6.324 22.375 1.00 89.25 92 GLY A CA 1
ATOM 670 C C . GLY A 1 92 ? -9.715 5.902 20.944 1.00 89.25 92 GLY A C 1
ATOM 671 O O . GLY A 1 92 ? -10.848 6.093 20.513 1.00 89.25 92 GLY A O 1
ATOM 672 N N . ALA A 1 93 ? -8.746 5.352 20.207 1.00 94.50 93 ALA A N 1
ATOM 673 C CA . ALA A 1 93 ? -8.924 4.976 18.815 1.00 94.50 93 ALA A CA 1
ATOM 674 C C . ALA A 1 93 ? -10.017 3.911 18.657 1.00 94.50 93 ALA A C 1
ATOM 676 O O . ALA A 1 93 ? -10.088 2.943 19.421 1.00 94.50 93 ALA A O 1
ATOM 677 N N . VAL A 1 94 ? -10.853 4.081 17.636 1.00 94.88 94 VAL A N 1
ATOM 678 C CA . VAL A 1 94 ? -11.927 3.141 17.303 1.00 94.88 94 VAL A CA 1
ATOM 679 C C . VAL A 1 94 ? -11.437 2.005 16.411 1.00 94.88 94 VAL A C 1
ATOM 681 O O . VAL A 1 94 ? -12.021 0.925 16.439 1.00 94.88 94 VAL A O 1
ATOM 684 N N . GLY A 1 95 ? -10.347 2.215 15.670 1.00 96.38 95 GLY A N 1
ATOM 685 C CA . GLY A 1 95 ? -9.788 1.225 14.760 1.00 96.38 95 GLY A CA 1
ATOM 686 C C . GLY A 1 95 ? -8.347 1.514 14.348 1.00 96.38 95 GLY A C 1
ATOM 687 O O . G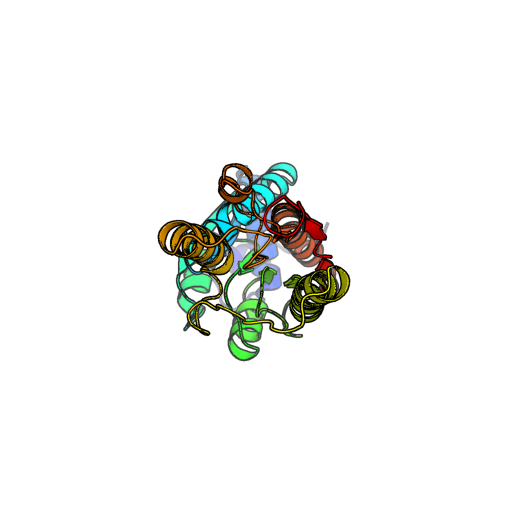LY A 1 95 ? -7.850 2.633 14.518 1.00 96.38 95 GLY A O 1
ATOM 688 N N . LEU A 1 96 ? -7.695 0.489 13.802 1.00 97.00 96 LEU A N 1
ATOM 689 C CA . LEU A 1 96 ? -6.336 0.533 13.278 1.00 97.00 96 LEU A CA 1
ATOM 690 C C . LEU A 1 96 ? -6.298 0.270 11.776 1.00 97.00 96 LEU A C 1
ATOM 692 O O . LEU A 1 96 ? -7.004 -0.597 11.262 1.00 97.00 96 LEU A O 1
ATOM 696 N N . ILE A 1 97 ? -5.400 0.977 11.101 1.00 96.94 97 ILE A N 1
ATOM 697 C CA . ILE A 1 97 ? -4.926 0.639 9.762 1.00 96.94 97 ILE A CA 1
ATOM 698 C C . ILE A 1 97 ? -3.426 0.357 9.868 1.00 96.94 97 ILE A C 1
ATOM 700 O O . ILE A 1 97 ? -2.680 1.176 10.397 1.00 96.94 97 ILE A O 1
ATOM 704 N N . VAL A 1 98 ? -2.959 -0.788 9.386 1.00 94.50 98 VAL A N 1
ATOM 705 C CA . VAL A 1 98 ? -1.533 -1.149 9.429 1.00 94.50 98 VAL A CA 1
ATOM 706 C C . VAL A 1 98 ? -0.993 -1.323 8.017 1.00 94.50 98 VAL A C 1
ATOM 708 O O . VAL A 1 98 ? -1.510 -2.131 7.253 1.00 94.50 98 VAL A O 1
ATOM 711 N N . ALA A 1 99 ? 0.034 -0.546 7.666 1.00 92.00 99 ALA A N 1
ATOM 712 C CA . ALA A 1 99 ? 0.733 -0.657 6.383 1.00 92.00 99 ALA A CA 1
ATOM 713 C C . ALA A 1 99 ? 1.993 -1.537 6.451 1.00 92.00 99 ALA A C 1
ATOM 715 O O . ALA A 1 99 ? 2.758 -1.627 5.493 1.00 92.00 99 ALA A O 1
ATOM 716 N N . ASN A 1 100 ? 2.255 -2.118 7.620 1.00 88.00 100 ASN A N 1
ATOM 717 C CA . ASN A 1 100 ? 3.393 -2.984 7.877 1.00 88.00 100 ASN A CA 1
ATOM 718 C C . ASN A 1 100 ? 3.117 -4.407 7.396 1.00 88.00 100 ASN A C 1
ATOM 720 O O . ASN A 1 100 ? 1.967 -4.838 7.268 1.00 88.00 100 ASN A O 1
ATOM 724 N N . HIS A 1 101 ? 4.194 -5.177 7.255 1.00 84.25 101 HIS A N 1
ATOM 725 C CA . HIS A 1 101 ? 4.066 -6.622 7.265 1.00 84.25 101 HIS A CA 1
ATOM 726 C C . HIS A 1 101 ? 3.535 -7.071 8.633 1.00 84.25 101 HIS A C 1
ATOM 728 O O . HIS A 1 101 ? 4.086 -6.713 9.674 1.00 84.25 101 HIS A O 1
ATOM 734 N N . VAL A 1 102 ? 2.444 -7.834 8.626 1.00 82.75 102 VAL A N 1
ATOM 735 C CA . VAL A 1 102 ? 1.794 -8.343 9.835 1.00 82.75 102 VAL A CA 1
ATOM 736 C C . VAL A 1 102 ? 1.546 -9.827 9.625 1.00 82.75 102 VAL A C 1
ATOM 738 O O . VAL A 1 102 ? 0.705 -10.218 8.818 1.00 82.75 102 VAL A O 1
ATOM 741 N N . ASP A 1 103 ? 2.288 -10.656 10.354 1.00 85.12 103 ASP A N 1
ATOM 742 C CA . ASP A 1 103 ? 2.079 -12.099 10.335 1.00 85.12 103 ASP A CA 1
ATOM 743 C C . ASP A 1 103 ? 0.793 -12.501 11.088 1.00 85.12 103 ASP A C 1
ATOM 745 O O . ASP A 1 103 ? 0.150 -11.705 11.781 1.00 85.12 103 ASP A O 1
ATOM 749 N N . GLY A 1 104 ? 0.421 -13.780 11.003 1.00 86.56 104 GLY A N 1
ATOM 750 C CA . GLY A 1 104 ? -0.788 -14.283 11.658 1.00 86.56 104 GLY A CA 1
ATOM 751 C C . GLY A 1 104 ? -0.786 -14.167 13.190 1.00 86.56 104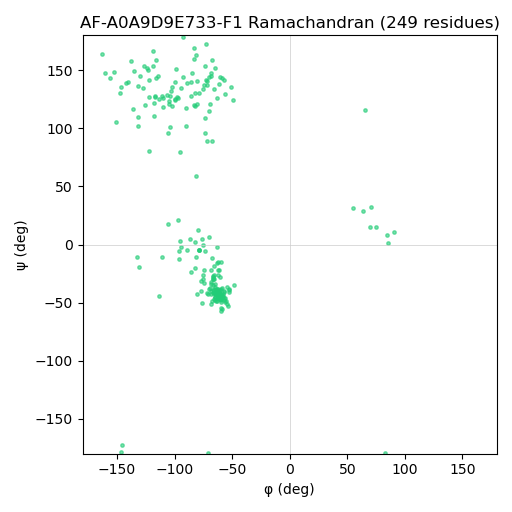 GLY A C 1
ATOM 752 O O . GLY A 1 104 ? -1.859 -14.162 13.798 1.00 86.56 104 GLY A O 1
ATOM 753 N N . ARG A 1 105 ? 0.381 -14.073 13.844 1.00 89.38 105 ARG A N 1
ATOM 754 C CA . ARG A 1 105 ? 0.480 -13.885 15.299 1.00 89.38 105 ARG A CA 1
ATOM 755 C C . ARG A 1 105 ? 0.154 -12.439 15.661 1.00 89.38 105 ARG A C 1
ATOM 757 O O . ARG A 1 105 ? -0.673 -12.212 16.547 1.00 89.38 105 ARG A O 1
ATOM 764 N N . LEU A 1 106 ? 0.788 -11.483 14.988 1.00 90.50 106 LEU A N 1
ATOM 765 C CA . LEU A 1 106 ? 0.565 -10.055 15.200 1.00 90.50 106 LEU A CA 1
ATOM 766 C C . LEU A 1 106 ? -0.867 -9.659 14.812 1.00 90.50 106 LEU A C 1
ATOM 768 O O . LEU A 1 106 ? -1.525 -8.953 15.576 1.00 90.50 106 LEU A O 1
ATOM 772 N N . ALA A 1 107 ? -1.391 -10.194 13.705 1.00 90.56 107 ALA A N 1
ATOM 773 C CA . ALA A 1 107 ? -2.757 -9.938 13.251 1.00 90.56 107 ALA A CA 1
ATOM 774 C C . ALA A 1 107 ? -3.796 -10.373 14.295 1.00 90.56 107 ALA A C 1
ATOM 776 O O . ALA A 1 107 ? -4.629 -9.571 14.709 1.00 90.56 107 ALA A O 1
ATOM 777 N N . LYS A 1 108 ? -3.692 -11.606 14.814 1.00 90.75 108 LYS A N 1
ATOM 778 C CA . LYS A 1 108 ? -4.580 -12.102 15.884 1.00 90.75 108 LYS A CA 1
ATOM 779 C C . LYS A 1 108 ? -4.503 -11.249 17.147 1.00 90.75 108 LYS A C 1
ATOM 781 O O . LYS A 1 108 ? -5.515 -11.040 17.816 1.00 90.75 108 LYS A O 1
ATOM 786 N N . ARG A 1 109 ? -3.306 -10.766 17.496 1.00 93.19 109 ARG A N 1
ATOM 787 C CA . ARG A 1 109 ? -3.116 -9.896 18.659 1.00 93.19 109 ARG A CA 1
ATOM 788 C C . ARG A 1 109 ? -3.831 -8.557 18.474 1.00 93.19 109 ARG A C 1
ATOM 790 O O . ARG A 1 109 ? -4.559 -8.162 19.382 1.00 93.19 109 ARG A O 1
ATOM 797 N N . LEU A 1 110 ? -3.669 -7.906 17.323 1.00 92.50 110 LEU A N 1
ATOM 798 C CA . LEU A 1 110 ? -4.345 -6.649 16.982 1.00 92.50 110 LEU A CA 1
ATOM 799 C C . LEU A 1 110 ? -5.875 -6.817 16.994 1.00 92.50 110 LEU A C 1
ATOM 801 O O . LEU A 1 110 ? -6.554 -6.143 17.771 1.00 92.50 110 LEU A O 1
ATOM 805 N N . GLU A 1 111 ? -6.383 -7.796 16.237 1.00 90.62 111 GLU A N 1
ATOM 806 C CA . GLU A 1 111 ? -7.808 -8.155 16.105 1.00 90.62 111 GLU A CA 1
ATOM 807 C C . GLU A 1 111 ? -8.479 -8.388 17.473 1.00 90.62 111 GLU A C 1
ATOM 809 O O . GLU A 1 111 ? -9.603 -7.9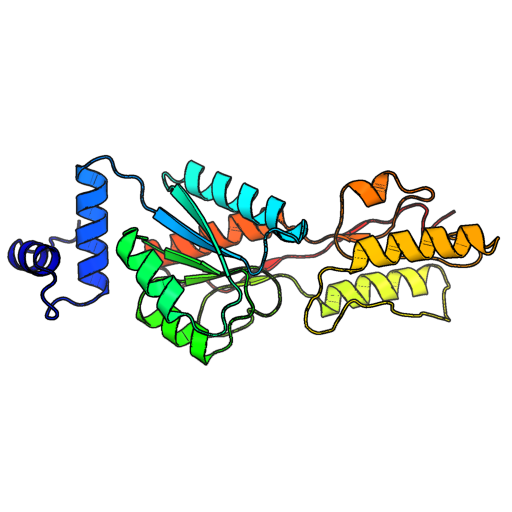49 17.722 1.00 90.62 111 GLU A O 1
ATOM 814 N N . SER A 1 112 ? -7.771 -9.029 18.415 1.00 90.75 112 SER A N 1
ATOM 815 C CA . SER A 1 112 ? -8.306 -9.322 19.754 1.00 90.75 112 SER A CA 1
ATOM 816 C C . SER A 1 112 ? -8.585 -8.079 20.609 1.00 90.75 112 SER A C 1
ATOM 818 O O . SER A 1 112 ? -9.340 -8.156 21.582 1.00 90.75 112 SER A O 1
ATOM 820 N N . VAL A 1 113 ? -7.995 -6.930 20.262 1.00 92.25 113 VAL A N 1
ATOM 821 C CA . VAL A 1 113 ? -8.073 -5.701 21.062 1.00 92.25 113 VAL A CA 1
ATOM 822 C C . VAL A 1 113 ? -8.849 -4.602 20.341 1.00 92.25 113 VAL A C 1
ATOM 824 O O . VAL A 1 113 ? -9.698 -3.943 20.956 1.00 92.25 113 VAL A O 1
ATOM 827 N N . ILE A 1 114 ? -8.586 -4.402 19.052 1.00 93.56 114 ILE A N 1
ATOM 828 C CA . ILE A 1 114 ? -9.096 -3.270 18.280 1.00 93.56 114 ILE A CA 1
ATOM 829 C C . ILE A 1 114 ? -9.362 -3.691 16.824 1.00 93.56 114 ILE A C 1
ATOM 831 O O . ILE A 1 114 ? -8.525 -4.375 16.233 1.00 93.56 114 ILE A O 1
ATOM 835 N N . PRO A 1 115 ? -10.507 -3.295 16.231 1.00 95.56 115 PRO A N 1
ATOM 836 C CA . PRO A 1 115 ? -10.774 -3.509 14.811 1.00 95.56 115 PRO A CA 1
ATOM 837 C C . PRO A 1 115 ? -9.600 -3.051 13.955 1.00 95.56 115 PRO A C 1
ATOM 839 O O . PRO A 1 115 ? -9.161 -1.907 14.081 1.00 95.56 115 PRO A O 1
ATOM 842 N N . THR A 1 116 ? -9.079 -3.946 13.123 1.00 95.81 116 THR A N 1
ATOM 843 C CA . THR A 1 116 ? -7.847 -3.703 12.378 1.00 95.81 116 THR A CA 1
ATOM 844 C C . THR A 1 116 ? -8.041 -4.072 10.918 1.00 95.81 116 THR A C 1
ATOM 846 O O . THR A 1 116 ? -8.611 -5.109 10.600 1.00 95.81 116 THR A O 1
ATOM 849 N N . VAL A 1 117 ? -7.544 -3.214 10.034 1.00 96.06 117 VAL A N 1
ATOM 850 C CA . VAL A 1 117 ? -7.415 -3.494 8.604 1.00 96.06 117 VAL A CA 1
ATOM 851 C C . VAL A 1 117 ? -5.963 -3.338 8.211 1.00 96.06 117 VAL A C 1
ATOM 853 O O . VAL A 1 117 ? -5.285 -2.417 8.671 1.00 96.06 117 VAL A O 1
ATOM 856 N N . ALA A 1 118 ? -5.485 -4.209 7.336 1.00 94.06 118 ALA A N 1
ATOM 857 C CA . ALA A 1 118 ? -4.181 -4.025 6.732 1.00 94.06 118 ALA A CA 1
ATOM 858 C C . ALA A 1 118 ? -4.270 -3.409 5.333 1.00 94.06 118 ALA A C 1
ATOM 860 O O . ALA A 1 118 ? -5.249 -3.566 4.602 1.00 94.06 118 ALA A O 1
ATOM 861 N N . VAL A 1 119 ? -3.230 -2.681 4.958 1.00 93.06 119 VAL A N 1
ATOM 862 C CA . VAL A 1 119 ? -3.083 -2.065 3.641 1.00 93.06 119 VAL A CA 1
ATOM 863 C C . VAL A 1 119 ? -1.664 -2.306 3.152 1.00 93.06 119 VAL A C 1
ATOM 865 O O . VAL A 1 119 ? -0.754 -2.307 3.967 1.00 93.06 119 VAL A O 1
ATOM 868 N N . SER A 1 120 ? -1.464 -2.422 1.838 1.00 80.12 120 SER A N 1
ATOM 869 C CA . SER A 1 120 ? -0.151 -2.669 1.213 1.00 80.12 120 SER A CA 1
ATOM 870 C C . SER A 1 120 ? 0.285 -4.145 1.198 1.00 80.12 120 SER A C 1
ATOM 872 O O . SER A 1 120 ? -0.468 -5.061 1.537 1.00 80.12 120 SER A O 1
ATOM 874 N N . GLU A 1 121 ? 1.474 -4.377 0.649 1.00 65.12 121 GLU A N 1
ATOM 875 C CA . GLU A 1 121 ? 2.096 -5.674 0.397 1.00 65.12 121 GLU A CA 1
ATOM 876 C C . GLU A 1 121 ? 2.484 -6.403 1.694 1.00 65.12 121 GLU A C 1
ATOM 878 O O . GLU A 1 121 ? 2.880 -5.801 2.690 1.00 65.12 121 GLU A O 1
ATOM 883 N N . GLY A 1 122 ? 2.368 -7.735 1.677 1.00 57.56 122 GLY A N 1
ATOM 884 C CA . GLY A 1 122 ? 2.746 -8.595 2.802 1.00 57.56 122 GLY A CA 1
ATOM 885 C C . GLY A 1 122 ? 1.669 -8.784 3.874 1.00 57.56 122 GLY A C 1
ATOM 886 O O . GLY A 1 122 ? 1.917 -9.507 4.834 1.00 57.56 122 GLY A O 1
ATOM 887 N N . SER A 1 123 ? 0.482 -8.195 3.724 1.00 56.12 123 SER A N 1
ATOM 888 C CA . SER A 1 123 ? -0.608 -8.303 4.705 1.00 56.12 123 SER A CA 1
ATOM 889 C C . SER A 1 123 ? -1.664 -9.368 4.379 1.00 56.12 123 SER A C 1
ATOM 891 O O . SER A 1 123 ? -2.788 -9.300 4.875 1.00 56.12 123 SER A O 1
ATOM 893 N N . VAL A 1 124 ? -1.323 -10.352 3.540 1.00 61.41 124 VAL A N 1
ATOM 894 C CA . VAL A 1 124 ? -2.220 -11.467 3.205 1.00 61.41 124 VAL A CA 1
ATOM 895 C C . VAL A 1 124 ? -2.295 -12.402 4.408 1.00 61.41 124 VAL A C 1
ATOM 897 O O . VAL A 1 124 ? -1.422 -13.237 4.635 1.00 61.41 124 VAL A O 1
ATOM 900 N N . CYS A 1 125 ? -3.324 -12.210 5.221 1.00 69.44 125 CYS A N 1
ATOM 901 C CA . CYS A 1 125 ? -3.558 -12.975 6.431 1.00 69.44 125 CYS A CA 1
ATOM 902 C C . CYS A 1 125 ? -5.065 -13.102 6.657 1.00 69.44 125 CYS A C 1
ATOM 904 O O . CYS A 1 125 ? -5.768 -12.100 6.697 1.00 69.44 125 CYS A O 1
ATOM 906 N N . ASP A 1 126 ? -5.547 -14.323 6.896 1.00 75.25 126 ASP A N 1
ATOM 907 C CA . ASP A 1 126 ? -6.978 -14.592 7.109 1.00 75.25 126 ASP A CA 1
ATOM 908 C C . ASP A 1 126 ? -7.531 -13.995 8.416 1.00 75.25 126 ASP A C 1
ATOM 910 O O . ASP A 1 126 ? -8.737 -14.001 8.649 1.00 75.25 126 ASP A O 1
ATOM 914 N N . ALA A 1 127 ? -6.659 -13.519 9.312 1.00 84.31 127 ALA A N 1
ATOM 915 C CA . ALA A 1 127 ? -7.063 -13.025 10.627 1.00 84.31 127 ALA A CA 1
ATOM 916 C C . ALA A 1 127 ? -7.572 -11.576 10.635 1.00 84.31 127 ALA A C 1
ATOM 918 O O . ALA A 1 127 ? -8.236 -11.216 11.600 1.00 84.31 127 ALA A O 1
ATOM 919 N N . ILE A 1 128 ? -7.247 -10.760 9.624 1.00 91.25 128 ILE A N 1
ATOM 920 C CA . ILE A 1 128 ? -7.679 -9.357 9.513 1.00 91.25 128 ILE A CA 1
ATOM 921 C C . ILE A 1 128 ? -8.030 -9.047 8.049 1.00 91.25 128 ILE A C 1
ATOM 923 O O . ILE A 1 128 ? -7.294 -9.473 7.157 1.00 91.25 128 ILE A O 1
ATOM 927 N N . PRO A 1 129 ? -9.103 -8.289 7.758 1.00 94.06 129 PRO A N 1
ATOM 928 C CA . PRO A 1 129 ? -9.362 -7.825 6.401 1.00 94.06 129 PRO A CA 1
ATOM 929 C C . PRO A 1 129 ? -8.215 -6.955 5.886 1.00 94.06 129 PRO A C 1
ATOM 931 O O . PRO A 1 129 ? -7.618 -6.175 6.635 1.00 94.06 129 PRO A O 1
ATOM 934 N N . TYR A 1 130 ? -7.918 -7.060 4.595 1.00 93.88 130 TYR A N 1
ATOM 935 C CA . TYR A 1 130 ? -6.838 -6.297 3.981 1.00 93.88 130 TYR A CA 1
ATOM 936 C C . TYR A 1 130 ? -7.223 -5.742 2.614 1.00 93.88 130 TYR A C 1
ATOM 938 O O . TYR A 1 130 ? -8.099 -6.267 1.926 1.00 93.88 130 TYR A O 1
ATOM 946 N N . VAL A 1 131 ? -6.526 -4.688 2.195 1.00 95.12 131 VAL A N 1
ATOM 947 C CA . VAL A 1 131 ? -6.503 -4.249 0.799 1.00 95.12 131 VAL A CA 1
ATOM 948 C C . VAL A 1 131 ? -5.071 -4.242 0.270 1.00 95.12 131 VAL A C 1
ATOM 950 O O . VAL A 1 131 ? -4.177 -3.636 0.861 1.00 95.12 131 VAL A O 1
ATOM 953 N N . SER A 1 132 ? -4.849 -4.916 -0.854 1.00 91.94 132 SER A N 1
ATOM 954 C CA . SER A 1 132 ? -3.523 -5.060 -1.460 1.00 91.94 132 SER A CA 1
ATOM 955 C C . SER A 1 132 ? -3.605 -5.082 -2.989 1.00 91.94 132 SER A C 1
ATOM 957 O O . SER A 1 132 ? -4.669 -4.834 -3.562 1.00 91.94 132 SER A O 1
ATOM 959 N N . ILE A 1 133 ? -2.485 -5.360 -3.649 1.00 89.56 133 ILE A N 1
ATOM 960 C CA . ILE A 1 133 ? -2.400 -5.603 -5.092 1.00 89.56 133 ILE A CA 1
ATOM 961 C C . ILE A 1 133 ? -1.872 -7.013 -5.369 1.00 89.56 133 ILE A C 1
ATOM 963 O O . ILE A 1 133 ? -1.335 -7.676 -4.482 1.00 89.56 133 ILE A O 1
ATOM 967 N N . ASP A 1 134 ? -1.996 -7.464 -6.615 1.00 88.44 134 ASP A N 1
ATOM 968 C CA . ASP A 1 134 ? -1.338 -8.687 -7.071 1.00 88.44 134 ASP A CA 1
ATOM 969 C C . ASP A 1 134 ? 0.054 -8.366 -7.640 1.00 88.44 134 ASP A C 1
ATOM 971 O O . ASP A 1 134 ? 0.208 -7.898 -8.775 1.00 88.44 134 ASP A O 1
ATOM 975 N N . ASN A 1 135 ? 1.084 -8.625 -6.835 1.00 84.75 135 ASN A N 1
ATOM 976 C CA . ASN A 1 135 ? 2.481 -8.448 -7.229 1.00 84.75 135 ASN A CA 1
ATOM 977 C C . ASN A 1 135 ? 2.934 -9.439 -8.302 1.00 84.75 135 ASN A C 1
ATOM 979 O O . ASN A 1 135 ? 3.772 -9.097 -9.138 1.00 84.75 135 ASN A O 1
ATOM 983 N N . VAL A 1 136 ? 2.383 -10.656 -8.305 1.00 86.75 136 VAL A N 1
ATOM 984 C CA . VAL A 1 136 ? 2.725 -11.674 -9.303 1.00 86.75 136 VAL A CA 1
ATOM 985 C C . VAL A 1 136 ? 2.207 -11.22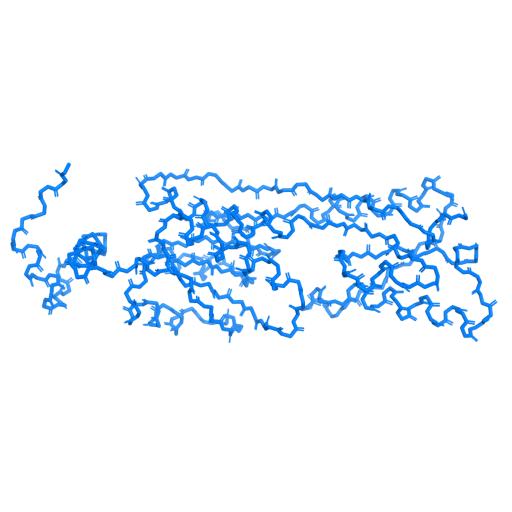2 -10.658 1.00 86.75 136 VAL A C 1
ATOM 987 O O . VAL A 1 136 ? 2.972 -11.180 -11.622 1.00 86.75 136 VAL A O 1
ATOM 990 N N . LEU A 1 137 ? 0.946 -10.796 -10.720 1.00 89.75 137 LEU A N 1
ATOM 991 C CA . LEU A 1 137 ? 0.365 -10.231 -11.931 1.00 89.75 137 LEU A CA 1
ATOM 992 C C . LEU A 1 137 ? 1.100 -8.955 -12.355 1.00 89.75 137 LEU A C 1
ATOM 994 O O . LEU A 1 137 ? 1.420 -8.792 -13.527 1.00 89.75 137 LEU A O 1
ATOM 998 N N . SER A 1 138 ? 1.453 -8.082 -11.410 1.00 89.62 138 SER A N 1
ATOM 999 C CA . SER A 1 138 ? 2.222 -6.865 -11.697 1.00 89.62 138 SER A CA 1
ATOM 1000 C C . SER A 1 138 ? 3.585 -7.171 -12.333 1.00 89.62 138 SER A C 1
ATOM 1002 O O . SER A 1 138 ? 3.977 -6.532 -13.312 1.00 89.62 138 SER A O 1
ATOM 1004 N N . ALA A 1 139 ? 4.300 -8.179 -11.828 1.00 88.62 139 ALA A N 1
ATOM 1005 C CA . ALA A 1 139 ? 5.557 -8.637 -12.413 1.00 88.62 139 ALA A CA 1
ATOM 1006 C C . ALA A 1 139 ? 5.345 -9.267 -13.800 1.00 88.62 139 ALA A C 1
ATOM 1008 O O . ALA A 1 139 ? 6.103 -8.982 -14.730 1.00 88.62 139 ALA A O 1
ATOM 1009 N N . GLN A 1 140 ? 4.291 -10.070 -13.967 1.00 92.38 140 GLN A N 1
ATOM 1010 C CA . GLN A 1 140 ? 3.914 -10.648 -15.258 1.00 92.38 140 GLN A CA 1
ATOM 1011 C C . GLN A 1 140 ? 3.585 -9.570 -16.294 1.00 92.38 140 GLN A C 1
ATOM 1013 O O . GLN A 1 140 ? 3.999 -9.707 -17.438 1.00 92.38 140 GLN A O 1
ATOM 1018 N N . MET A 1 141 ? 2.919 -8.479 -15.909 1.00 93.81 141 MET A N 1
ATOM 1019 C CA . MET A 1 141 ? 2.643 -7.345 -16.798 1.00 93.81 141 MET A CA 1
ATOM 1020 C C . MET A 1 141 ? 3.935 -6.676 -17.278 1.00 93.81 141 MET A C 1
ATOM 1022 O O . MET A 1 141 ? 4.087 -6.416 -18.470 1.00 93.81 141 MET A O 1
ATOM 1026 N N . ALA A 1 142 ? 4.885 -6.428 -16.371 1.00 92.88 142 ALA A N 1
ATOM 1027 C CA . ALA A 1 142 ? 6.169 -5.824 -16.725 1.00 92.88 142 ALA A CA 1
ATOM 1028 C C . ALA A 1 142 ? 6.994 -6.731 -17.655 1.00 92.88 142 ALA A C 1
ATOM 1030 O O . ALA A 1 142 ? 7.497 -6.279 -18.684 1.00 92.88 142 ALA A O 1
ATOM 1031 N N . VAL A 1 143 ? 7.126 -8.016 -17.312 1.00 94.69 143 VAL A N 1
ATOM 1032 C CA . VAL A 1 143 ? 7.887 -8.987 -18.115 1.00 94.69 143 VAL A CA 1
ATOM 1033 C C . VAL A 1 143 ? 7.191 -9.265 -19.446 1.00 94.69 143 VAL A C 1
ATOM 1035 O O . VAL A 1 143 ? 7.860 -9.285 -20.476 1.00 94.69 143 VAL A O 1
ATOM 1038 N N . GLY A 1 144 ? 5.868 -9.432 -19.439 1.00 96.44 144 GLY A N 1
ATOM 1039 C CA . GLY A 1 144 ? 5.045 -9.620 -20.632 1.00 96.44 144 GLY A CA 1
ATOM 1040 C C . GLY A 1 144 ? 5.245 -8.483 -21.625 1.00 96.44 144 GLY A C 1
ATOM 1041 O O . GLY A 1 144 ? 5.627 -8.736 -22.761 1.00 96.44 144 GLY A O 1
ATOM 1042 N N . HIS A 1 145 ? 5.172 -7.234 -21.159 1.00 96.62 145 HIS A N 1
ATOM 1043 C CA . HIS A 1 145 ? 5.459 -6.063 -21.991 1.00 96.62 145 HIS A CA 1
ATOM 1044 C C . HIS A 1 145 ? 6.852 -6.099 -22.623 1.00 96.62 145 HIS A C 1
ATOM 1046 O O . HIS A 1 145 ? 6.999 -5.865 -23.820 1.00 96.62 145 HIS A O 1
ATOM 1052 N N . LEU A 1 146 ? 7.891 -6.429 -21.846 1.00 95.69 146 LEU A N 1
ATOM 1053 C CA . LEU A 1 146 ? 9.255 -6.541 -22.373 1.00 95.69 146 LEU A CA 1
ATOM 1054 C C . LEU A 1 146 ? 9.371 -7.640 -23.442 1.00 95.69 146 LEU A C 1
ATOM 1056 O O . LEU A 1 146 ? 10.086 -7.460 -24.431 1.00 95.69 146 LEU A O 1
ATOM 1060 N N . LEU A 1 147 ? 8.678 -8.765 -23.261 1.00 96.69 147 LEU A N 1
ATOM 1061 C CA . LEU A 1 147 ? 8.628 -9.849 -24.240 1.00 96.69 147 LEU A CA 1
ATOM 1062 C C . LEU A 1 147 ? 7.863 -9.441 -25.508 1.00 96.69 147 LEU A C 1
ATOM 1064 O O . LEU A 1 147 ? 8.316 -9.786 -26.606 1.00 96.69 147 LEU A O 1
ATOM 1068 N N . ASP A 1 148 ? 6.765 -8.700 -25.368 1.00 97.00 148 ASP A N 1
ATOM 1069 C CA . ASP A 1 148 ? 5.914 -8.234 -26.469 1.00 97.00 148 ASP A CA 1
ATOM 1070 C C . ASP A 1 148 ? 6.657 -7.251 -27.379 1.00 97.00 148 ASP A C 1
ATOM 1072 O O . ASP A 1 148 ? 6.577 -7.357 -28.602 1.00 97.00 148 ASP A O 1
ATOM 1076 N N . ILE A 1 149 ? 7.495 -6.374 -26.813 1.00 96.06 149 ILE A N 1
ATOM 1077 C CA . ILE A 1 149 ? 8.383 -5.483 -27.589 1.00 96.06 149 ILE A CA 1
ATOM 1078 C C . ILE A 1 149 ? 9.665 -6.186 -28.092 1.00 96.06 149 ILE A C 1
ATOM 1080 O O . ILE A 1 149 ? 10.626 -5.536 -28.510 1.00 96.06 149 ILE A O 1
ATOM 1084 N N . GLY A 1 150 ? 9.725 -7.519 -28.008 1.00 95.50 150 GLY A N 1
ATOM 1085 C CA . GLY A 1 150 ? 10.799 -8.337 -28.573 1.00 95.50 150 GLY A CA 1
ATOM 1086 C C . GLY A 1 150 ? 12.054 -8.490 -27.709 1.00 95.50 150 GLY A C 1
ATOM 1087 O O . GLY A 1 150 ? 13.042 -9.064 -28.177 1.00 95.50 150 GLY A O 1
ATOM 1088 N N . ARG A 1 151 ? 12.067 -8.039 -26.445 1.00 95.94 151 ARG A N 1
ATOM 1089 C CA . ARG A 1 151 ? 13.211 -8.300 -25.554 1.00 95.94 151 ARG A CA 1
ATOM 1090 C C . ARG A 1 151 ? 13.215 -9.767 -25.127 1.00 95.94 151 ARG A C 1
ATOM 1092 O O . ARG A 1 151 ? 12.179 -10.391 -24.916 1.00 95.94 151 ARG A O 1
ATOM 1099 N N . ARG A 1 152 ? 14.415 -10.344 -25.056 1.00 94.56 152 ARG A N 1
ATOM 1100 C CA . ARG A 1 152 ? 14.639 -11.768 -24.726 1.00 94.56 152 ARG A CA 1
ATOM 1101 C C . ARG A 1 152 ? 15.701 -11.980 -23.649 1.00 94.56 152 ARG A C 1
ATOM 1103 O O . ARG A 1 152 ? 15.727 -13.023 -23.012 1.00 94.56 152 ARG A O 1
ATOM 1110 N N . ARG A 1 153 ? 16.560 -10.982 -23.427 1.00 94.62 153 ARG A N 1
ATOM 1111 C CA . ARG A 1 153 ? 17.539 -10.945 -22.335 1.00 94.62 153 ARG A CA 1
ATOM 1112 C C . ARG A 1 153 ? 17.026 -9.958 -21.295 1.00 94.62 153 ARG A C 1
ATOM 1114 O O . ARG A 1 153 ? 17.171 -8.755 -21.483 1.00 94.62 153 ARG A O 1
ATOM 1121 N N . ILE A 1 154 ? 16.353 -10.473 -20.272 1.00 91.81 154 ILE A N 1
ATOM 1122 C CA . ILE A 1 154 ? 15.679 -9.674 -19.245 1.00 91.81 154 ILE A CA 1
ATOM 1123 C C . ILE A 1 154 ? 16.453 -9.833 -17.939 1.00 91.81 154 ILE A C 1
ATOM 1125 O O . ILE A 1 154 ? 16.696 -10.953 -17.496 1.00 91.81 154 ILE A O 1
ATOM 1129 N N . ALA A 1 155 ? 16.848 -8.711 -17.345 1.00 90.44 155 ALA A N 1
ATOM 1130 C CA . ALA A 1 155 ? 17.471 -8.656 -16.030 1.00 90.44 155 ALA A CA 1
ATOM 1131 C C . ALA A 1 155 ? 16.542 -7.921 -15.061 1.00 90.44 155 ALA A C 1
ATOM 1133 O O . ALA A 1 155 ? 15.857 -6.975 -15.450 1.00 90.44 155 ALA A O 1
ATOM 1134 N N . MET A 1 156 ? 16.541 -8.348 -13.801 1.00 85.81 156 MET A N 1
ATOM 1135 C CA . MET A 1 156 ? 15.777 -7.714 -12.733 1.00 85.81 156 MET A CA 1
ATOM 1136 C C . MET A 1 156 ? 16.737 -7.035 -11.762 1.00 85.81 156 MET A C 1
ATOM 1138 O O . MET A 1 156 ? 17.665 -7.662 -11.256 1.00 85.81 156 MET A O 1
ATOM 1142 N N . MET A 1 157 ? 16.496 -5.755 -11.495 1.00 82.44 157 MET A N 1
ATOM 1143 C CA . MET A 1 157 ? 17.155 -5.024 -10.419 1.00 82.44 157 MET A CA 1
ATOM 1144 C C . MET A 1 157 ? 16.152 -4.850 -9.289 1.00 82.44 157 MET A C 1
ATOM 1146 O O . MET A 1 157 ? 15.100 -4.248 -9.501 1.00 82.44 157 MET A O 1
ATOM 1150 N N . ASN A 1 158 ? 16.475 -5.367 -8.107 1.00 73.00 158 ASN A N 1
ATOM 1151 C CA . ASN A 1 158 ? 15.621 -5.236 -6.934 1.00 73.00 158 ASN A CA 1
ATOM 1152 C C . ASN A 1 158 ? 16.310 -4.427 -5.827 1.00 73.00 158 ASN A C 1
ATOM 1154 O O . ASN A 1 158 ? 17.537 -4.309 -5.800 1.00 73.00 158 ASN A O 1
ATOM 1158 N N . GLY A 1 159 ? 15.510 -3.875 -4.915 1.00 66.00 159 GLY A N 1
ATOM 1159 C CA . GLY A 1 159 ? 15.996 -3.409 -3.619 1.00 66.00 159 GLY A CA 1
ATOM 1160 C C . GLY A 1 159 ? 16.374 -4.576 -2.697 1.00 66.00 159 GLY A C 1
ATOM 1161 O O . GLY A 1 159 ? 16.274 -5.743 -3.091 1.00 66.00 159 GLY A O 1
ATOM 1162 N N . PRO A 1 160 ? 16.818 -4.287 -1.460 1.00 65.06 160 PRO A N 1
ATOM 1163 C CA . PRO A 1 160 ? 16.917 -5.304 -0.419 1.00 65.06 160 PRO A CA 1
ATOM 1164 C C . PRO A 1 160 ? 15.594 -6.069 -0.306 1.00 65.06 160 PRO A C 1
ATOM 1166 O O . PRO A 1 160 ? 14.543 -5.444 -0.268 1.00 65.06 160 PRO A O 1
ATOM 1169 N N . LEU A 1 161 ? 15.628 -7.400 -0.194 1.00 63.72 161 LEU A N 1
ATOM 1170 C CA . LEU A 1 161 ? 14.401 -8.210 -0.072 1.00 63.72 161 LEU A CA 1
ATOM 1171 C C . LEU A 1 161 ? 13.582 -7.893 1.192 1.00 63.72 161 LEU A C 1
ATOM 1173 O O . LEU A 1 161 ? 12.434 -8.298 1.299 1.00 63.72 161 LEU A O 1
ATOM 1177 N N . SER A 1 162 ? 14.183 -7.196 2.158 1.00 56.19 162 SER A N 1
ATOM 1178 C CA . SER A 1 162 ? 13.510 -6.683 3.350 1.00 56.19 162 SER A CA 1
ATOM 1179 C C . SER A 1 162 ? 12.762 -5.366 3.118 1.00 56.19 162 SER A C 1
ATOM 1181 O O . SER A 1 162 ? 12.046 -4.922 4.011 1.00 56.19 162 SER A O 1
ATOM 1183 N N . PHE A 1 163 ? 12.954 -4.711 1.966 1.00 57.47 163 PHE A N 1
ATOM 1184 C CA . PHE A 1 163 ? 12.428 -3.383 1.669 1.00 57.47 163 PHE A CA 1
ATOM 1185 C C . PHE A 1 163 ? 12.169 -3.195 0.164 1.00 57.47 163 PHE A C 1
ATOM 1187 O O . PHE A 1 163 ? 13.083 -2.879 -0.601 1.00 57.47 163 PHE A O 1
ATOM 1194 N N . ASP A 1 164 ? 10.901 -3.225 -0.247 1.00 55.28 164 ASP A N 1
ATOM 1195 C CA . ASP A 1 164 ? 10.475 -3.067 -1.653 1.00 55.28 164 ASP A CA 1
ATOM 1196 C C . ASP A 1 164 ? 10.652 -1.633 -2.219 1.00 55.28 164 ASP A C 1
ATOM 1198 O O . ASP A 1 164 ? 10.299 -1.311 -3.350 1.00 55.28 164 ASP A O 1
ATOM 1202 N N . PHE A 1 165 ? 11.277 -0.730 -1.459 1.00 56.91 165 PHE A N 1
ATOM 1203 C CA . PHE A 1 165 ? 11.210 0.726 -1.631 1.00 56.91 165 PHE A CA 1
ATOM 1204 C C . PHE A 1 165 ? 12.045 1.322 -2.776 1.00 56.91 165 PHE A C 1
ATOM 1206 O O . PHE A 1 165 ? 12.160 2.551 -2.862 1.00 56.91 165 PHE A O 1
ATOM 1213 N N . ALA A 1 166 ? 12.706 0.509 -3.603 1.00 60.47 166 ALA A N 1
ATOM 1214 C CA . ALA A 1 166 ? 13.788 0.977 -4.473 1.00 60.47 166 ALA A CA 1
ATOM 1215 C C . ALA A 1 166 ? 13.469 0.987 -5.977 1.00 60.47 166 ALA A C 1
ATOM 1217 O O . ALA A 1 166 ? 14.234 1.592 -6.728 1.00 60.47 166 ALA A O 1
ATOM 1218 N N . SER A 1 167 ? 12.363 0.393 -6.435 1.00 68.44 167 SER A N 1
ATOM 1219 C CA . SER A 1 167 ? 12.210 0.044 -7.858 1.00 68.44 167 SER A CA 1
ATOM 1220 C C . SER A 1 167 ? 12.309 1.239 -8.821 1.00 68.44 167 SER A C 1
ATOM 1222 O O . SER A 1 167 ? 13.196 1.272 -9.675 1.00 68.44 167 SER A O 1
ATOM 1224 N N . ALA A 1 168 ? 11.501 2.292 -8.643 1.00 70.12 168 ALA A N 1
ATOM 1225 C CA . ALA A 1 168 ? 11.552 3.466 -9.524 1.00 70.12 168 ALA A CA 1
ATOM 1226 C C . ALA A 1 168 ? 12.879 4.250 -9.449 1.00 70.12 168 ALA A C 1
ATOM 1228 O O . ALA A 1 168 ? 13.333 4.798 -10.456 1.00 70.12 168 ALA A O 1
ATOM 1229 N N . ARG A 1 169 ? 13.518 4.316 -8.270 1.00 77.75 169 ARG A N 1
ATOM 1230 C CA . ARG A 1 169 ? 14.819 4.996 -8.108 1.00 77.75 169 ARG A CA 1
ATOM 1231 C C . ARG A 1 169 ? 15.943 4.204 -8.770 1.00 77.75 169 ARG A C 1
ATOM 1233 O O . ARG A 1 169 ? 16.771 4.797 -9.454 1.00 77.75 169 ARG A O 1
ATOM 1240 N N . LEU A 1 170 ? 15.946 2.881 -8.612 1.00 83.81 170 LEU A N 1
ATOM 1241 C CA . LEU A 1 170 ? 16.887 1.990 -9.287 1.00 83.81 170 LEU A CA 1
ATOM 1242 C C . LEU A 1 170 ? 16.700 2.046 -10.803 1.00 83.81 170 LEU A C 1
ATOM 1244 O O . LEU A 1 170 ? 17.683 2.162 -11.525 1.00 83.81 170 LEU A O 1
ATOM 1248 N N . ALA A 1 171 ? 15.457 2.057 -11.289 1.00 81.12 171 ALA A N 1
ATOM 1249 C CA . ALA A 1 171 ? 15.167 2.217 -12.711 1.00 81.12 171 ALA A CA 1
ATOM 1250 C C . ALA A 1 171 ? 15.721 3.542 -13.268 1.00 81.12 171 ALA A C 1
ATOM 1252 O O . ALA A 1 171 ? 16.363 3.549 -14.317 1.00 81.12 171 ALA A O 1
ATOM 1253 N N . ALA A 1 172 ? 15.551 4.654 -12.544 1.00 84.44 172 ALA A N 1
ATOM 1254 C CA . ALA A 1 172 ? 16.151 5.936 -12.915 1.00 84.44 172 ALA A CA 1
ATOM 1255 C C . ALA A 1 172 ? 17.690 5.880 -12.930 1.00 84.44 172 ALA A C 1
ATOM 1257 O O . ALA A 1 172 ? 18.316 6.382 -13.865 1.00 84.44 172 ALA A O 1
ATOM 1258 N N . ALA A 1 173 ? 18.298 5.233 -11.931 1.00 86.31 173 ALA A N 1
ATOM 1259 C CA . ALA A 1 173 ? 19.745 5.046 -11.862 1.00 86.31 173 ALA A CA 1
ATOM 1260 C C . ALA A 1 173 ? 20.274 4.189 -13.025 1.00 86.31 173 ALA A C 1
ATOM 1262 O O . ALA A 1 173 ? 21.308 4.522 -13.597 1.00 86.31 173 ALA A O 1
ATOM 1263 N N . ALA A 1 174 ? 19.549 3.145 -13.442 1.00 90.19 174 ALA A N 1
ATOM 1264 C CA . ALA A 1 174 ? 19.910 2.354 -14.618 1.00 90.19 174 ALA A CA 1
ATOM 1265 C C . ALA A 1 174 ? 19.832 3.155 -15.916 1.00 90.19 174 ALA A C 1
ATOM 1267 O O . ALA A 1 174 ? 20.742 3.045 -16.735 1.00 90.19 174 ALA A O 1
ATOM 1268 N N . ILE A 1 175 ? 18.794 3.982 -16.101 1.00 88.56 175 ILE A N 1
ATOM 1269 C CA . ILE A 1 175 ? 18.711 4.877 -17.267 1.00 88.56 175 ILE A CA 1
ATOM 1270 C C . ILE A 1 175 ? 19.946 5.782 -17.311 1.00 88.56 175 ILE A C 1
ATOM 1272 O O . ILE A 1 175 ? 20.605 5.876 -18.346 1.00 88.56 175 ILE A O 1
ATOM 1276 N N . LYS A 1 176 ? 20.293 6.396 -16.176 1.00 92.44 176 LYS A N 1
ATOM 1277 C CA . LYS A 1 176 ? 21.457 7.276 -16.057 1.00 92.44 176 LYS A CA 1
ATOM 1278 C C . LYS A 1 176 ? 22.772 6.547 -16.359 1.00 92.44 176 LYS A C 1
ATOM 1280 O O . LYS A 1 176 ? 23.565 7.044 -17.152 1.00 92.44 176 LYS A O 1
ATOM 1285 N N . ALA A 1 177 ? 22.968 5.356 -15.796 1.00 93.56 177 ALA A N 1
ATOM 1286 C CA . ALA A 1 177 ? 24.160 4.545 -16.031 1.00 93.56 177 ALA A CA 1
ATOM 1287 C C . ALA A 1 177 ? 24.291 4.104 -17.501 1.00 93.56 177 ALA A C 1
ATOM 1289 O O . ALA A 1 177 ? 25.386 4.136 -18.057 1.00 93.56 177 ALA A O 1
ATOM 1290 N N . CYS A 1 178 ? 23.181 3.747 -18.159 1.00 92.69 178 CYS A N 1
ATOM 1291 C CA . CYS A 1 178 ? 23.182 3.432 -19.591 1.00 92.69 178 CYS A CA 1
ATOM 1292 C C . CYS A 1 178 ? 23.643 4.638 -20.418 1.00 92.69 178 CYS A C 1
ATOM 1294 O O . CYS A 1 178 ? 24.518 4.497 -21.268 1.00 92.69 178 CYS A O 1
ATOM 1296 N N . GLN A 1 179 ? 23.113 5.828 -20.126 1.00 91.62 179 GLN A N 1
ATOM 1297 C CA . GLN A 1 179 ? 23.498 7.059 -20.821 1.00 91.62 179 GLN A CA 1
ATOM 1298 C C . GLN A 1 179 ? 24.979 7.397 -20.638 1.00 91.62 179 GLN A C 1
ATOM 1300 O O . GLN A 1 179 ? 25.643 7.780 -21.596 1.00 91.62 179 GLN A O 1
ATOM 1305 N N . GLU A 1 180 ? 25.510 7.230 -19.426 1.00 94.69 180 GLU A N 1
ATOM 1306 C CA . GLU A 1 180 ? 26.930 7.457 -19.127 1.00 94.69 180 GLU A CA 1
ATOM 1307 C C . GLU A 1 180 ? 27.849 6.445 -19.821 1.00 94.69 180 GLU A C 1
ATOM 1309 O O . GLU A 1 180 ? 28.974 6.784 -20.179 1.00 94.69 180 GLU A O 1
ATOM 1314 N N . ALA A 1 181 ? 27.352 5.235 -20.084 1.00 95.88 181 ALA A N 1
ATOM 1315 C CA . ALA A 1 181 ? 28.034 4.221 -20.883 1.00 95.88 181 ALA A CA 1
ATOM 1316 C C . ALA A 1 181 ? 27.861 4.408 -22.406 1.00 95.88 181 ALA A C 1
ATOM 1318 O O . ALA A 1 181 ? 28.346 3.583 -23.179 1.00 95.88 181 ALA A O 1
ATOM 1319 N N . GLY A 1 182 ? 27.163 5.460 -22.854 1.00 95.31 182 GLY A N 1
ATOM 1320 C CA . GLY A 1 182 ? 26.879 5.703 -24.272 1.00 95.31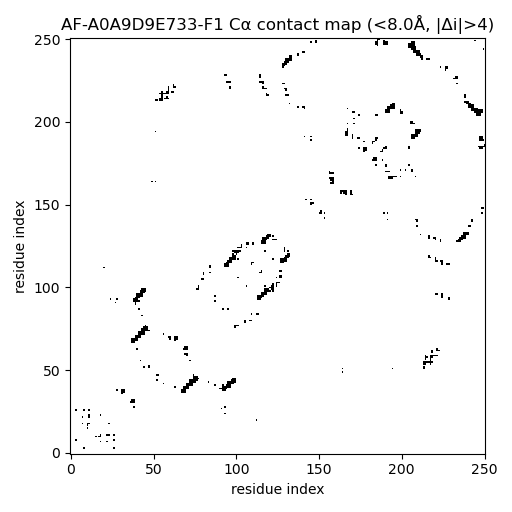 182 GLY A CA 1
ATOM 1321 C C . GLY A 1 182 ? 25.799 4.794 -24.872 1.00 95.31 182 GLY A C 1
ATOM 1322 O O . GLY A 1 182 ? 25.676 4.731 -26.093 1.00 95.31 182 GLY A O 1
ATOM 1323 N N . LEU A 1 183 ? 25.015 4.101 -24.039 1.00 95.81 183 LEU A N 1
ATOM 1324 C CA . LEU A 1 183 ? 23.903 3.247 -24.456 1.00 95.81 183 LEU A CA 1
ATOM 1325 C C . LEU A 1 183 ? 22.598 4.049 -24.549 1.00 95.81 183 LEU A C 1
ATOM 1327 O O . LEU A 1 183 ? 22.262 4.867 -23.689 1.00 95.81 183 LEU A O 1
ATOM 1331 N N . SER A 1 184 ? 21.818 3.768 -25.584 1.00 93.88 184 SER A N 1
ATOM 1332 C CA . SER A 1 184 ? 20.503 4.343 -25.820 1.00 93.88 184 SER A CA 1
ATOM 1333 C C . SER A 1 184 ? 19.422 3.553 -25.081 1.00 93.88 184 SER A C 1
ATOM 1335 O O . SER A 1 184 ? 19.263 2.347 -25.260 1.00 93.88 184 SER A O 1
ATOM 1337 N N . VAL A 1 185 ? 18.612 4.262 -24.300 1.00 94.31 185 VAL A N 1
ATOM 1338 C CA . VAL A 1 185 ? 17.336 3.759 -23.776 1.00 94.31 185 VAL A CA 1
ATOM 1339 C C . VAL A 1 185 ? 16.228 4.330 -24.673 1.00 94.31 185 VAL A C 1
ATOM 1341 O O . VAL A 1 185 ? 16.203 5.552 -24.835 1.00 94.31 185 VAL A O 1
ATOM 1344 N N . PRO A 1 186 ? 15.349 3.511 -25.285 1.00 95.12 186 PRO A N 1
ATOM 1345 C CA . PRO A 1 186 ? 15.155 2.073 -25.065 1.00 95.12 186 PRO A CA 1
ATOM 1346 C C . PRO A 1 186 ? 15.924 1.146 -26.023 1.00 95.12 186 PRO A C 1
ATOM 1348 O O . PRO A 1 186 ? 15.783 -0.073 -25.923 1.00 95.12 186 PRO A O 1
ATOM 1351 N N . ARG A 1 187 ? 16.668 1.675 -27.004 1.00 93.31 187 ARG A N 1
ATOM 1352 C CA . ARG A 1 187 ? 17.199 0.877 -28.128 1.00 93.31 187 ARG A CA 1
ATOM 1353 C C . ARG A 1 187 ? 18.116 -0.253 -27.682 1.00 93.31 187 ARG A C 1
ATOM 1355 O O . ARG A 1 187 ? 17.810 -1.421 -27.936 1.00 93.31 187 ARG A O 1
ATOM 1362 N N . ASP A 1 188 ? 19.171 0.094 -26.959 1.00 93.69 188 ASP A N 1
ATOM 1363 C CA . ASP A 1 188 ? 20.156 -0.854 -26.447 1.00 93.69 188 ASP A CA 1
ATOM 1364 C C . ASP A 1 188 ? 19.641 -1.537 -25.176 1.00 93.69 188 ASP A C 1
ATOM 1366 O O . ASP A 1 188 ? 19.746 -2.757 -25.031 1.00 93.69 188 ASP A O 1
ATOM 1370 N N . VAL A 1 189 ? 19.027 -0.759 -24.278 1.00 94.62 189 VAL A N 1
ATOM 1371 C CA . VAL A 1 189 ? 18.468 -1.241 -23.008 1.00 94.62 189 VAL A CA 1
ATOM 1372 C C . VAL A 1 189 ? 17.093 -0.623 -22.781 1.00 94.62 189 VAL A C 1
ATOM 1374 O O . VAL A 1 189 ? 16.974 0.585 -22.607 1.00 94.62 189 VAL A O 1
ATOM 1377 N N . ALA A 1 190 ? 16.051 -1.453 -22.742 1.00 95.31 190 ALA A N 1
ATOM 1378 C CA . ALA A 1 190 ? 14.716 -1.036 -22.321 1.00 95.31 190 ALA A CA 1
ATOM 1379 C C . ALA A 1 190 ? 14.594 -1.129 -20.792 1.00 95.31 190 ALA A C 1
ATOM 1381 O O . ALA A 1 190 ? 15.063 -2.095 -20.190 1.00 95.31 190 ALA A O 1
ATOM 1382 N N . VAL A 1 191 ? 13.942 -0.147 -20.166 1.00 93.50 191 VAL A N 1
ATOM 1383 C CA . VAL A 1 191 ? 13.794 -0.071 -18.705 1.00 93.50 191 VAL A CA 1
ATOM 1384 C C . VAL A 1 191 ? 12.318 0.044 -18.340 1.00 93.50 191 VAL A C 1
ATOM 1386 O O . VAL A 1 191 ? 11.661 1.016 -18.709 1.00 93.50 191 VAL A O 1
ATOM 1389 N N . CYS A 1 192 ? 11.809 -0.924 -17.579 1.00 92.25 192 CYS A N 1
ATOM 1390 C CA . CYS A 1 192 ? 10.491 -0.874 -16.950 1.00 92.25 192 CYS A CA 1
ATOM 1391 C C . CYS A 1 192 ? 10.669 -0.817 -15.430 1.00 92.25 192 CYS A C 1
ATOM 1393 O O . CYS A 1 192 ? 11.358 -1.657 -14.858 1.00 92.25 192 CYS A O 1
ATOM 1395 N N . GLY A 1 193 ? 10.075 0.185 -14.788 1.00 88.62 193 GLY A N 1
ATOM 1396 C CA . GLY A 1 193 ? 10.057 0.326 -13.337 1.00 88.62 193 GLY A CA 1
ATOM 1397 C C . GLY A 1 193 ? 8.821 -0.298 -12.690 1.00 88.62 193 GLY A C 1
ATOM 1398 O O . GLY A 1 193 ? 7.910 -0.789 -13.361 1.00 88.62 193 GLY A O 1
ATOM 1399 N N . HIS A 1 194 ? 8.790 -0.210 -11.367 1.00 85.00 194 HIS A N 1
ATOM 1400 C CA . HIS A 1 194 ? 7.614 -0.435 -10.537 1.00 85.00 194 HIS A CA 1
ATOM 1401 C C . HIS A 1 194 ? 7.416 0.780 -9.629 1.00 85.00 194 HIS A C 1
ATOM 1403 O O . HIS A 1 194 ? 8.380 1.493 -9.331 1.00 85.00 194 HIS A O 1
ATOM 1409 N N . ASP A 1 195 ? 6.172 1.016 -9.229 1.00 77.38 195 ASP A N 1
ATOM 1410 C CA . ASP A 1 195 ? 5.691 2.210 -8.540 1.00 77.38 195 ASP A CA 1
ATOM 1411 C C . ASP A 1 195 ? 5.784 3.473 -9.393 1.00 77.38 195 ASP A C 1
ATOM 1413 O O . ASP A 1 195 ? 6.852 3.979 -9.759 1.00 77.38 195 ASP A O 1
ATOM 1417 N N . ARG A 1 196 ? 4.623 4.047 -9.711 1.00 79.94 196 ARG A N 1
ATOM 1418 C CA . ARG A 1 196 ? 4.549 5.317 -10.431 1.00 79.94 196 ARG A CA 1
ATOM 1419 C C . ARG A 1 196 ? 4.979 6.463 -9.520 1.00 79.94 196 ARG A C 1
ATOM 1421 O O . ARG A 1 196 ? 4.157 7.131 -8.901 1.00 79.94 196 ARG A O 1
ATOM 1428 N N . GLN A 1 197 ? 6.274 6.749 -9.511 1.00 80.62 197 GLN A N 1
ATOM 1429 C CA . GLN A 1 197 ? 6.798 7.952 -8.879 1.00 80.62 197 GLN A CA 1
ATOM 1430 C C . GLN A 1 197 ? 6.621 9.173 -9.797 1.00 80.62 197 GLN A C 1
ATOM 1432 O O . GLN A 1 197 ? 6.857 9.058 -11.006 1.00 80.62 197 GLN A O 1
ATOM 1437 N N . PRO A 1 198 ? 6.266 10.357 -9.255 1.00 81.88 198 PRO A N 1
ATOM 1438 C CA . PRO A 1 198 ? 6.094 11.572 -10.055 1.00 81.88 198 PRO A CA 1
ATOM 1439 C C . PRO A 1 198 ? 7.309 11.889 -10.937 1.00 81.88 198 PRO A C 1
ATOM 1441 O O . PRO A 1 198 ? 7.153 12.203 -12.120 1.00 81.88 198 PRO A O 1
ATOM 1444 N N . PHE A 1 199 ? 8.522 11.705 -10.395 1.00 84.38 199 PHE A N 1
ATOM 1445 C CA . PHE A 1 199 ? 9.769 11.986 -11.110 1.00 84.38 199 PHE A CA 1
ATOM 1446 C C . PHE A 1 199 ? 9.965 11.132 -12.367 1.00 84.38 199 PHE A C 1
ATOM 1448 O O . PHE A 1 199 ? 10.625 11.580 -13.298 1.00 84.38 199 PHE A O 1
ATOM 1455 N N . GLY A 1 200 ? 9.367 9.936 -12.441 1.00 85.56 200 GLY A N 1
ATOM 1456 C CA . GLY A 1 200 ? 9.527 9.036 -13.585 1.00 85.56 200 GLY A CA 1
ATOM 1457 C C . GLY A 1 200 ? 9.038 9.645 -14.902 1.00 85.56 200 GLY A C 1
ATOM 1458 O O . GLY A 1 200 ? 9.565 9.321 -15.963 1.00 85.56 200 GLY A O 1
ATOM 1459 N N . SER A 1 201 ? 8.069 10.564 -14.843 1.00 88.94 201 SER A N 1
ATOM 1460 C CA . SER A 1 201 ? 7.569 11.282 -16.022 1.00 88.94 201 SER A CA 1
ATOM 1461 C C . SER A 1 201 ? 8.516 12.371 -16.543 1.00 88.94 201 SER A C 1
ATOM 1463 O O . SER A 1 201 ? 8.442 12.700 -17.722 1.00 88.94 201 SER A O 1
ATOM 1465 N N . PHE A 1 202 ? 9.419 12.877 -15.696 1.00 90.81 202 PHE A N 1
ATOM 1466 C CA . PHE A 1 202 ? 10.393 13.924 -16.034 1.00 90.81 202 PHE A CA 1
ATOM 1467 C C . PHE A 1 202 ? 11.765 13.367 -16.433 1.00 90.81 202 PHE A C 1
ATOM 1469 O O . PHE A 1 202 ? 12.646 14.126 -16.832 1.00 90.81 202 PHE A O 1
ATOM 1476 N N . LEU A 1 203 ? 11.969 12.050 -16.317 1.00 91.38 203 LEU A N 1
ATOM 1477 C CA . LEU A 1 203 ? 13.178 11.405 -16.818 1.00 91.38 203 LEU A CA 1
ATOM 1478 C C . LEU A 1 203 ? 13.249 11.528 -18.342 1.00 91.38 203 LEU A C 1
ATOM 1480 O O . LEU A 1 203 ? 12.232 11.592 -19.030 1.00 91.38 203 LEU A O 1
ATOM 1484 N N . THR A 1 204 ? 14.470 11.537 -18.866 1.00 92.25 204 THR A N 1
ATOM 1485 C CA . THR A 1 204 ? 14.735 11.469 -20.303 1.00 92.25 204 THR A CA 1
ATOM 1486 C C . THR A 1 204 ? 15.523 10.189 -20.560 1.00 92.25 204 THR A C 1
ATOM 1488 O O . THR A 1 204 ? 16.670 10.140 -20.125 1.00 92.25 204 THR A O 1
ATOM 1491 N N . PRO A 1 205 ? 14.956 9.159 -21.214 1.00 94.12 205 PRO A N 1
ATOM 1492 C CA . PRO A 1 205 ? 13.541 9.019 -21.579 1.00 94.12 205 PRO A CA 1
ATOM 1493 C C . PRO A 1 205 ? 12.624 8.840 -20.357 1.00 94.12 205 PRO A C 1
ATOM 1495 O O . PRO A 1 205 ? 13.070 8.415 -19.288 1.00 94.12 205 PRO A O 1
ATOM 1498 N N . SER A 1 206 ? 11.329 9.136 -20.514 1.00 95.06 206 SER A N 1
ATOM 1499 C CA . SER A 1 206 ? 10.367 8.985 -19.418 1.00 95.06 206 SER A CA 1
ATOM 1500 C C . SER A 1 206 ? 10.074 7.512 -19.120 1.00 95.06 206 SER A C 1
ATOM 1502 O O . SER A 1 206 ? 9.983 6.676 -20.021 1.00 95.06 206 SER A O 1
ATOM 1504 N N . LEU A 1 207 ? 9.943 7.185 -17.833 1.00 94.44 207 LEU A N 1
ATOM 1505 C CA . LEU A 1 207 ? 9.959 5.810 -17.336 1.00 94.44 207 LEU A CA 1
ATOM 1506 C C . LEU A 1 207 ? 8.609 5.105 -17.513 1.00 94.44 207 LEU A C 1
ATOM 1508 O O . LEU A 1 207 ? 7.595 5.530 -16.951 1.00 94.44 207 LEU A O 1
ATOM 1512 N N . THR A 1 208 ? 8.623 3.999 -18.250 1.00 95.44 208 THR A N 1
ATOM 1513 C CA . THR A 1 208 ? 7.576 2.969 -18.276 1.00 95.44 208 THR A CA 1
ATOM 1514 C C . THR A 1 208 ? 7.516 2.298 -16.916 1.00 95.44 208 THR A C 1
ATOM 1516 O O . THR A 1 208 ? 8.564 1.960 -16.367 1.00 95.44 208 THR A O 1
ATOM 1519 N N . THR A 1 209 ? 6.329 2.111 -16.348 1.00 93.19 209 THR A N 1
ATOM 1520 C CA . THR A 1 209 ? 6.199 1.562 -14.992 1.00 93.19 209 THR A CA 1
ATOM 1521 C C . THR A 1 209 ? 4.882 0.832 -14.790 1.00 93.19 209 THR A C 1
ATOM 1523 O O . THR A 1 209 ? 3.866 1.234 -15.356 1.00 93.19 209 THR A O 1
ATOM 1526 N N . VAL A 1 210 ? 4.884 -0.197 -13.947 1.00 92.06 210 VAL A N 1
ATOM 1527 C CA . VAL A 1 210 ? 3.647 -0.749 -13.388 1.00 92.06 210 VAL A CA 1
ATOM 1528 C C . VAL A 1 210 ? 3.230 0.109 -12.193 1.00 92.06 210 VAL A C 1
ATOM 1530 O O . VAL A 1 210 ? 3.971 0.281 -11.227 1.00 92.06 210 VAL A O 1
ATOM 1533 N N . SER A 1 211 ? 2.051 0.708 -12.300 1.00 90.44 211 SER A N 1
ATOM 1534 C CA . SER A 1 211 ? 1.475 1.651 -11.356 1.00 90.44 211 SER A CA 1
ATOM 1535 C C . SER A 1 211 ? 0.469 0.956 -10.455 1.00 90.44 211 SER A C 1
ATOM 1537 O O . SER A 1 211 ? -0.516 0.396 -10.932 1.00 90.44 211 SER A O 1
ATOM 1539 N N . GLN A 1 212 ? 0.673 1.082 -9.149 1.00 89.62 212 GLN A N 1
ATOM 1540 C CA . GLN A 1 212 ? -0.304 0.659 -8.155 1.00 89.62 212 GLN A CA 1
ATOM 1541 C C . GLN A 1 212 ? -1.346 1.763 -7.901 1.00 89.62 212 GLN A C 1
ATOM 1543 O O . GLN A 1 212 ? -1.002 2.955 -7.925 1.00 89.62 212 GLN A O 1
ATOM 1548 N N . PRO A 1 213 ? -2.606 1.420 -7.587 1.00 92.94 213 PRO A N 1
ATOM 1549 C CA . PRO A 1 213 ? -3.648 2.391 -7.273 1.00 92.94 213 PRO A CA 1
ATOM 1550 C C . PRO A 1 213 ? -3.548 2.866 -5.809 1.00 92.94 213 PRO A C 1
ATOM 1552 O O . PRO A 1 213 ? -4.489 2.740 -5.027 1.00 92.94 213 PRO A O 1
ATOM 1555 N N . VAL A 1 214 ? -2.409 3.454 -5.423 1.00 91.56 214 VAL A N 1
ATOM 1556 C CA . VAL A 1 214 ? -2.067 3.818 -4.028 1.00 91.56 214 VAL A CA 1
ATOM 1557 C C . VAL A 1 214 ? -3.122 4.673 -3.316 1.00 91.56 214 VAL A C 1
ATOM 1559 O O . VAL A 1 214 ? -3.445 4.444 -2.154 1.00 91.56 214 VAL A O 1
ATOM 1562 N N . ALA A 1 215 ? -3.752 5.617 -4.014 1.00 94.38 215 ALA A N 1
ATOM 1563 C CA . ALA A 1 215 ? -4.828 6.408 -3.419 1.00 94.38 215 ALA A CA 1
ATOM 1564 C C . ALA A 1 215 ? -6.087 5.560 -3.143 1.00 94.38 215 ALA A C 1
ATOM 1566 O O . ALA A 1 215 ? -6.813 5.789 -2.177 1.00 94.38 215 ALA A O 1
ATOM 1567 N N . GLN A 1 216 ? -6.367 4.568 -3.989 1.00 96.38 216 GLN A N 1
ATOM 1568 C CA . GLN A 1 216 ? -7.482 3.652 -3.782 1.00 96.38 216 GLN A CA 1
ATOM 1569 C C . GLN A 1 216 ? -7.185 2.645 -2.668 1.00 96.38 216 GLN A C 1
ATOM 1571 O O . GLN A 1 216 ? -8.112 2.330 -1.927 1.00 96.38 216 GLN A O 1
ATOM 1576 N N . LEU A 1 217 ? -5.927 2.217 -2.486 1.00 95.81 217 LEU A N 1
ATOM 1577 C CA . LEU A 1 217 ? -5.506 1.431 -1.317 1.00 95.81 217 LEU A CA 1
ATOM 1578 C C . LEU A 1 217 ? -5.901 2.152 -0.019 1.00 95.81 217 LEU A C 1
ATOM 1580 O O . LEU A 1 217 ? -6.637 1.598 0.794 1.00 95.81 217 LEU A O 1
ATOM 1584 N N . GLY A 1 218 ? -5.510 3.424 0.130 1.00 96.88 218 GLY A N 1
ATOM 1585 C CA . GLY A 1 218 ? -5.818 4.218 1.326 1.00 96.88 218 GLY A CA 1
ATOM 1586 C C . GLY A 1 218 ? -7.319 4.385 1.587 1.00 96.88 218 GLY A C 1
ATOM 1587 O O . GLY A 1 218 ? -7.788 4.135 2.697 1.00 96.88 218 GLY A O 1
ATOM 1588 N N . ARG A 1 219 ? -8.100 4.741 0.555 1.00 98.38 219 ARG A N 1
ATOM 1589 C CA . ARG A 1 219 ? -9.567 4.865 0.676 1.00 98.38 219 ARG A CA 1
ATOM 1590 C C . ARG A 1 219 ? -10.236 3.543 1.040 1.00 98.38 219 ARG A C 1
ATOM 1592 O O . ARG A 1 219 ? -11.111 3.501 1.898 1.00 98.38 219 ARG A O 1
ATOM 1599 N N . THR A 1 220 ? -9.832 2.462 0.381 1.00 98.31 220 THR A N 1
ATOM 1600 C CA . THR A 1 220 ? -10.433 1.141 0.588 1.00 98.31 220 THR A CA 1
ATOM 1601 C C . THR A 1 220 ? -10.131 0.624 1.989 1.00 98.31 220 THR A C 1
ATOM 1603 O O . THR A 1 220 ? -11.035 0.108 2.632 1.00 98.31 220 THR A O 1
ATOM 1606 N N . ALA A 1 221 ? -8.920 0.847 2.511 1.00 97.75 221 ALA A N 1
ATOM 1607 C CA . ALA A 1 221 ? -8.559 0.454 3.872 1.00 97.75 221 ALA A CA 1
ATOM 1608 C C . ALA A 1 221 ? -9.480 1.099 4.920 1.00 97.75 221 ALA A C 1
ATOM 1610 O O . ALA A 1 221 ? -9.993 0.419 5.807 1.00 97.75 221 ALA A O 1
ATOM 1611 N N . VAL A 1 222 ? -9.761 2.399 4.771 1.00 98.38 222 VAL A N 1
ATOM 1612 C CA . VAL A 1 222 ? -10.722 3.099 5.634 1.00 98.38 222 VAL A CA 1
ATOM 1613 C C . VAL A 1 222 ? -12.119 2.507 5.478 1.00 98.38 222 VAL A C 1
ATOM 1615 O O . VAL A 1 222 ? -12.754 2.209 6.481 1.00 98.38 222 VAL A O 1
ATOM 1618 N N . ARG A 1 223 ? -12.599 2.270 4.252 1.00 98.31 223 ARG A N 1
ATOM 1619 C CA . ARG A 1 223 ? -13.935 1.688 4.019 1.00 98.31 223 ARG A CA 1
ATOM 1620 C C . ARG A 1 223 ? -14.104 0.307 4.641 1.00 98.31 223 ARG A C 1
ATOM 1622 O O . ARG A 1 223 ? -15.125 0.064 5.275 1.00 98.31 223 ARG A O 1
ATOM 1629 N N . LEU A 1 224 ? -13.104 -0.563 4.504 1.00 97.88 224 LEU A N 1
ATOM 1630 C CA . LEU A 1 224 ? -13.095 -1.871 5.159 1.00 97.88 224 LEU A CA 1
ATOM 1631 C C . LEU A 1 224 ? -13.184 -1.707 6.679 1.00 97.88 224 LEU A C 1
ATOM 1633 O O . LEU A 1 224 ? -14.005 -2.353 7.322 1.00 97.88 224 LEU A O 1
ATOM 1637 N N . LEU A 1 225 ? -12.409 -0.785 7.255 1.00 97.75 225 LEU A N 1
ATOM 1638 C CA . LEU A 1 225 ? -12.438 -0.548 8.694 1.00 97.75 225 LEU A CA 1
ATOM 1639 C C . LEU A 1 225 ? -13.808 -0.031 9.149 1.00 97.75 225 LEU A C 1
ATOM 1641 O O . LEU A 1 225 ? -14.334 -0.486 10.160 1.00 97.75 225 LEU A O 1
ATOM 1645 N N . LEU A 1 226 ? -14.415 0.882 8.391 1.00 96.62 226 LEU A N 1
ATOM 1646 C CA . LEU A 1 226 ? -15.755 1.395 8.670 1.00 96.62 226 LEU A CA 1
ATOM 1647 C C . LEU A 1 226 ? -16.823 0.299 8.622 1.00 96.62 226 LEU A C 1
ATOM 1649 O O . LEU A 1 226 ? -17.699 0.292 9.485 1.00 96.62 226 LEU A O 1
ATOM 1653 N N . ALA A 1 227 ? -16.732 -0.635 7.673 1.00 97.12 227 ALA A N 1
ATOM 1654 C CA . ALA A 1 227 ? -17.624 -1.790 7.606 1.00 97.12 227 ALA A CA 1
ATOM 1655 C C . ALA A 1 227 ? -17.498 -2.662 8.870 1.00 97.12 227 ALA A C 1
ATOM 1657 O O . ALA A 1 227 ? -18.504 -2.992 9.499 1.00 97.12 227 ALA A O 1
ATOM 1658 N N . ILE A 1 228 ? -16.271 -2.936 9.336 1.00 95.75 228 ILE A N 1
ATOM 1659 C CA . ILE A 1 228 ? -16.046 -3.654 10.607 1.00 95.75 228 ILE A CA 1
ATOM 1660 C C . ILE A 1 228 ? -16.671 -2.889 11.784 1.00 95.75 228 ILE A C 1
ATOM 1662 O O . ILE A 1 228 ? -17.334 -3.481 12.637 1.00 95.75 228 ILE A O 1
ATOM 1666 N N . LEU A 1 229 ? -16.503 -1.563 11.834 1.00 93.00 229 LEU A N 1
ATOM 1667 C CA . LEU A 1 229 ? -17.089 -0.717 12.882 1.00 93.00 229 LEU A CA 1
ATOM 1668 C C . LEU A 1 229 ? -18.624 -0.678 12.839 1.00 93.00 229 LEU A C 1
ATOM 1670 O O . LEU A 1 229 ? -19.251 -0.468 13.878 1.00 93.00 229 LEU A O 1
ATOM 1674 N N . ALA A 1 230 ? -19.227 -0.909 11.672 1.00 93.50 230 ALA A N 1
ATOM 1675 C CA . ALA A 1 230 ? -20.668 -1.077 11.502 1.00 93.50 230 ALA A CA 1
ATOM 1676 C C . ALA A 1 230 ? -21.171 -2.482 11.899 1.00 93.50 230 ALA A C 1
ATOM 1678 O O . ALA A 1 230 ? -22.379 -2.712 11.932 1.00 93.50 230 ALA A O 1
ATOM 1679 N N . GLY A 1 231 ? -20.269 -3.403 12.258 1.00 92.56 231 GLY A N 1
ATOM 1680 C CA . GLY A 1 231 ? -20.591 -4.782 12.630 1.00 92.56 231 GLY A CA 1
ATOM 1681 C C . GLY A 1 231 ? -20.588 -5.764 11.457 1.00 92.56 231 GLY A C 1
ATOM 1682 O O . GLY A 1 231 ? -21.038 -6.899 11.617 1.00 92.56 231 GLY A O 1
ATOM 1683 N N . GLU A 1 232 ? -20.092 -5.350 10.293 1.00 95.69 232 GLU A N 1
ATOM 1684 C CA . GLU A 1 232 ? -19.955 -6.201 9.114 1.00 95.69 232 GLU A CA 1
ATOM 1685 C C . GLU A 1 232 ? -18.661 -7.032 9.164 1.00 95.69 232 GLU A C 1
ATOM 1687 O O . GLU A 1 232 ? -17.772 -6.813 9.990 1.00 95.69 232 GLU A O 1
ATOM 1692 N N . ARG A 1 233 ? -18.554 -8.007 8.257 1.00 92.44 233 ARG A N 1
ATOM 1693 C CA . ARG A 1 233 ? -17.344 -8.811 8.034 1.00 92.44 233 ARG A CA 1
ATOM 1694 C C . ARG A 1 233 ? -16.920 -8.665 6.576 1.00 92.44 233 ARG A C 1
ATOM 1696 O O . ARG A 1 233 ? -17.304 -9.504 5.763 1.00 92.44 233 ARG A O 1
ATOM 1703 N N . PRO A 1 234 ? -16.227 -7.574 6.222 1.00 94.88 234 PRO A N 1
ATOM 1704 C CA . PRO A 1 234 ? -15.868 -7.336 4.838 1.00 94.88 234 PRO A CA 1
ATOM 1705 C C . PRO A 1 234 ? -14.806 -8.338 4.378 1.00 94.88 234 PRO A C 1
ATOM 1707 O O . PRO A 1 234 ? -13.912 -8.710 5.140 1.00 94.88 234 PRO A O 1
ATOM 1710 N N . GLU A 1 235 ? -14.902 -8.748 3.118 1.00 93.75 235 GLU A N 1
ATOM 1711 C CA . GLU A 1 235 ? -13.856 -9.529 2.465 1.00 93.75 235 GLU A CA 1
ATOM 1712 C C . GLU A 1 235 ? -12.644 -8.651 2.143 1.00 93.75 235 GLU A C 1
ATOM 1714 O O . GLU A 1 235 ? -12.752 -7.434 1.953 1.00 93.75 235 GLU A O 1
ATOM 1719 N N . SER A 1 236 ? -11.477 -9.283 2.062 1.00 94.25 236 SER A N 1
ATOM 1720 C CA . SER A 1 236 ? -10.261 -8.619 1.611 1.00 94.25 236 SER A CA 1
ATOM 1721 C C . SER A 1 236 ? -10.336 -8.266 0.126 1.00 94.25 236 SER A C 1
ATOM 1723 O O . SER A 1 236 ? -10.928 -8.983 -0.679 1.00 94.25 236 SER A O 1
ATOM 1725 N N . VAL A 1 237 ? -9.699 -7.161 -0.250 1.00 94.88 237 VAL A N 1
ATOM 1726 C CA . VAL A 1 237 ? -9.785 -6.587 -1.596 1.00 94.88 237 VAL A CA 1
ATOM 1727 C C . VAL A 1 237 ? -8.416 -6.602 -2.269 1.00 94.88 237 VAL A C 1
ATOM 1729 O O . VAL A 1 237 ? -7.442 -6.073 -1.737 1.00 94.88 237 VAL A O 1
ATOM 1732 N N . ILE A 1 238 ? -8.350 -7.153 -3.479 1.00 93.06 238 ILE A N 1
ATOM 1733 C CA . ILE A 1 238 ? -7.191 -7.017 -4.366 1.00 93.06 238 ILE A CA 1
ATOM 1734 C C . ILE A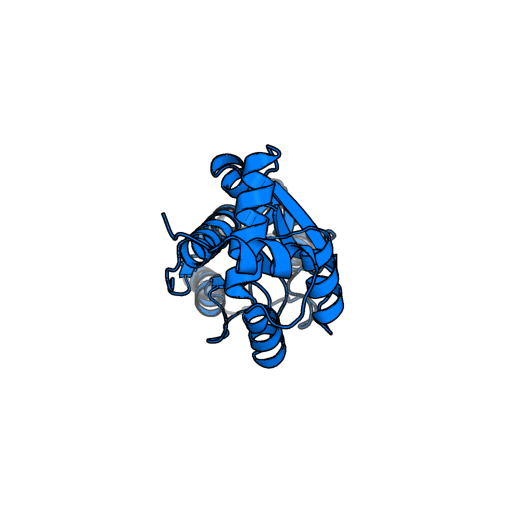 1 238 ? -7.525 -5.982 -5.435 1.00 93.06 238 ILE A C 1
ATOM 1736 O O . ILE A 1 238 ? -8.486 -6.142 -6.189 1.00 93.06 238 ILE A O 1
ATOM 1740 N N . LEU A 1 239 ? -6.751 -4.901 -5.485 1.00 94.06 239 LEU A N 1
ATOM 1741 C CA . LEU A 1 239 ? -6.903 -3.854 -6.487 1.00 94.06 239 LEU A CA 1
ATOM 1742 C C . LEU A 1 239 ? -5.995 -4.123 -7.697 1.00 94.06 239 LEU A C 1
ATOM 1744 O O . LEU A 1 239 ? -4.870 -4.598 -7.525 1.00 94.06 239 LEU A O 1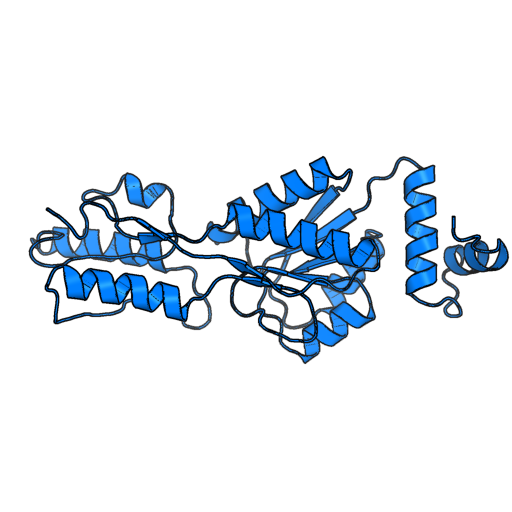
ATOM 1748 N N . PRO A 1 240 ? -6.450 -3.803 -8.921 1.00 93.19 240 PRO A N 1
ATOM 1749 C CA . PRO A 1 240 ? -5.654 -4.019 -10.119 1.00 93.19 240 PRO A CA 1
ATOM 1750 C C . PRO A 1 240 ? -4.527 -2.987 -10.239 1.00 93.19 240 PRO A C 1
ATOM 1752 O O . PRO A 1 240 ? -4.739 -1.788 -10.045 1.00 93.19 240 PRO A O 1
ATOM 1755 N N . SER A 1 241 ? -3.342 -3.459 -10.620 1.00 92.12 241 SER A N 1
ATOM 1756 C CA . SER A 1 241 ? -2.242 -2.616 -11.095 1.00 92.12 241 SER A CA 1
ATOM 1757 C C . SER A 1 241 ? -2.404 -2.298 -12.584 1.00 92.12 241 SER A C 1
ATOM 1759 O O . SER A 1 241 ? -3.077 -3.020 -13.318 1.00 92.12 241 SER A O 1
ATOM 1761 N N . GLU A 1 242 ? -1.749 -1.236 -13.051 1.00 94.06 242 GLU A N 1
ATOM 1762 C CA . GLU A 1 242 ? -1.797 -0.798 -14.451 1.00 94.06 242 GLU A CA 1
ATOM 1763 C C . GLU A 1 242 ? -0.387 -0.621 -15.025 1.00 94.06 242 GLU A C 1
ATOM 1765 O O . GLU A 1 242 ? 0.465 0.007 -14.401 1.00 94.06 242 GLU A O 1
ATOM 1770 N N . LEU A 1 243 ? -0.130 -1.117 -16.237 1.00 95.38 243 LEU A N 1
ATOM 1771 C CA . LEU A 1 243 ? 1.113 -0.827 -16.949 1.00 95.38 243 LEU A CA 1
ATOM 1772 C C . LEU A 1 243 ? 1.001 0.521 -17.667 1.00 95.38 243 LEU A C 1
ATOM 1774 O O . LEU A 1 243 ? 0.195 0.690 -18.576 1.00 95.38 243 LEU A O 1
ATOM 1778 N N . ILE A 1 244 ? 1.875 1.458 -17.315 1.00 94.88 244 ILE A N 1
ATOM 1779 C CA . ILE A 1 244 ? 1.977 2.763 -17.965 1.00 94.88 244 ILE A CA 1
ATOM 1780 C C . ILE A 1 244 ? 3.199 2.759 -18.876 1.00 94.88 244 ILE A C 1
ATOM 1782 O O . ILE A 1 244 ? 4.327 2.936 -18.410 1.00 94.88 244 ILE A O 1
ATOM 1786 N N . VAL A 1 245 ? 2.967 2.589 -20.176 1.00 96.25 245 VAL A N 1
ATOM 1787 C CA . VAL A 1 245 ? 4.014 2.590 -21.208 1.00 96.25 245 VAL A CA 1
ATOM 1788 C C . VAL A 1 245 ? 4.498 4.015 -21.496 1.00 96.25 245 VAL A C 1
ATOM 1790 O O . VAL A 1 245 ? 3.699 4.942 -21.629 1.00 96.25 245 VAL A O 1
ATOM 1793 N N . ARG A 1 246 ? 5.822 4.197 -21.568 1.00 95.12 246 ARG A N 1
ATOM 1794 C CA . ARG A 1 246 ? 6.510 5.459 -21.892 1.00 95.12 246 ARG A CA 1
ATOM 1795 C C . ARG A 1 246 ? 7.808 5.207 -22.678 1.00 95.12 246 ARG A C 1
ATOM 1797 O O . ARG A 1 246 ? 8.194 4.067 -22.922 1.00 95.12 246 ARG A O 1
ATOM 1804 N N . HIS A 1 247 ? 8.530 6.277 -23.003 1.00 96.56 247 HIS A N 1
ATOM 1805 C CA . HIS A 1 247 ? 9.712 6.261 -23.874 1.00 96.56 247 HIS A CA 1
ATOM 1806 C C . HIS A 1 247 ? 10.883 5.380 -23.394 1.00 96.56 247 HIS A C 1
ATOM 1808 O O . HIS A 1 247 ? 11.790 5.089 -24.159 1.00 96.56 247 HIS A O 1
ATOM 1814 N N . SER A 1 248 ? 10.918 4.927 -22.136 1.00 95.94 248 SER A N 1
ATOM 1815 C CA . SER A 1 248 ? 11.965 3.998 -21.685 1.00 95.94 248 SER A CA 1
ATOM 1816 C C . SER A 1 248 ? 11.797 2.560 -22.198 1.00 95.94 248 SER A C 1
ATOM 1818 O O . SER A 1 248 ? 12.674 1.731 -21.949 1.00 95.94 248 SER A O 1
ATOM 1820 N N . THR A 1 249 ? 10.699 2.243 -22.895 1.00 95.75 249 THR A N 1
ATOM 1821 C CA . THR A 1 249 ? 10.480 0.928 -23.532 1.00 95.75 249 THR A CA 1
ATOM 1822 C C . THR A 1 249 ? 9.997 0.995 -24.983 1.00 95.75 249 THR A C 1
ATOM 1824 O O . THR A 1 249 ? 10.026 -0.031 -25.657 1.00 95.75 249 THR A O 1
ATOM 1827 N N . ILE A 1 250 ? 9.611 2.172 -25.478 1.00 89.94 250 ILE A N 1
ATOM 1828 C CA . ILE A 1 250 ? 9.162 2.400 -26.860 1.00 89.94 250 ILE A CA 1
ATOM 1829 C C . ILE A 1 250 ? 9.904 3.600 -27.462 1.00 89.94 250 ILE A C 1
ATOM 1831 O O . ILE A 1 250 ? 10.238 4.528 -26.725 1.00 89.94 250 ILE A O 1
ATOM 1835 N N . GLU A 1 251 ? 10.206 3.539 -28.762 1.00 76.44 251 GLU A N 1
ATOM 1836 C CA . GLU A 1 251 ? 10.856 4.631 -29.514 1.00 76.44 251 GLU A CA 1
ATOM 1837 C C . GLU A 1 251 ? 9.905 5.799 -29.797 1.00 76.44 251 GLU A C 1
ATOM 1839 O O . GLU A 1 251 ? 8.712 5.541 -30.079 1.00 76.44 251 GLU A O 1
#

Sequence (251 aa):
MTELGLSTVYRALGNDGSVAPASMRAVRGALARLDGGCDVIVMNVPTLANSFYNPIIEAARQEATATGRSLVVTMDDLGDVDPLIKLAQRLGAVGLIVANHVDGRLAKRLESVIPTVAVSEGSVCDAIPYVSIDNVLSAQMAVGHLLDIGRRRIAMMNGPLSFDFASARLAAAAIKACQEAGLSVPRDVAVCGHDRQPFGSFLTPSLTTVSQPVAQLGRTAVRLLLAILAGERPESVILPSELIVRHSTIE

Foldseek 3Di:
DPPDDPVQLVCLVVVNPPHDLVSNLVSLVVVCVVVVHFAEEEEEDQDPVFPLCVLLQVLLQVLQVVVRHHYHYHHHAPPDCVVVLVVCVVVSHQAYEYAHQADQVRLQVRLSRHQYEYFEPNPPYPSHAYEYADPVVQVCVQVVLCVVLPHDDDDDDADPPVDRRCFLVVLLVVCVVCVVVVHDAPPRPAGETEADDVCQCVRVFRHWYWYDPSSVRNNVRNVCSVCVSVVHDDHHHYDYIDTDDTRNHPD

Nearest PDB structures (foldseek):
  5ysz-assembly1_A-2  TM=7.419E-01  e=4.670E-15  Thermobifida fusca YX
  5ufh-assembly1_A-2  TM=7.864E-01  e=1.089E-10  Bifidobacterium animalis subsp. lactis AD011
  3k4h-assembly1_A  TM=8.312E-01  e=4.971E-10  Bacillus cytotoxicus NVH 391-98
  4xxh-assembly1_B  TM=7.714E-01  e=6.010E-10  Escherichia coli K-12
  3hcw-assembly1_B  TM=7.947E-01  e=8.038E-09  Staphylococcus aureus subsp. aureus Mu50